Protein 5NCN (pdb70)

Secondary structure (DSSP, 8-state):
----S--TTSPPSSS-HHHHHHHHHHHHHHHHHHHHHHTTTTS-TTT-SS--SSTT----B-----B---HHHHHHHHHHHHHHHHS-TTTS--STT--PPTTHIIIIIHHHHHHHHHHHHHHHHHHHHHHHTTT-HHHHHHHHHHHHHHHHHTT-S-GGGG-GGGTGGGG--/--SSHHHHHHHHHHHHHHHHHHHHHHHHHHHHHHHHHHHHHHTTSSTT--TTHHHHHHHHHHHHHHHHHHTTT---

B-factor: mean 88.75, std 28.82, range [26.5, 205.91]

InterPro domains:
  IPR005301 MOB kinase activator family [PF03637] (134-304)
  IPR005301 MOB kinase activator family [PTHR22599] (114-311)
  IPR005301 MOB kinase activator family [SM01388] (130-304)
  IPR036703 MOB kinase activator superfamily [G3DSA:1.20.140.30] (79-314)
  IPR036703 MOB kinase activator superfamily [SSF101152] (123-309)

Solvent-accessible surface area: 13962 Å² total; per-residue (Å²): 163,112,63,68,122,24,54,12,0,84,60,16,183,29,25,56,70,30,0,7,0,0,4,17,0,16,16,2,20,58,0,0,46,49,0,20,27,0,0,76,96,68,1,30,76,152,80,11,88,118,1,35,0,62,137,152,78,74,31,74,36,48,141,182,103,76,62,57,8,12,0,29,106,1,9,48,9,0,20,148,68,0,75,96,34,27,112,57,79,70,36,2,1,45,130,83,119,28,108,29,46,174,38,2,32,117,68,10,0,32,24,2,0,79,66,0,0,41,1,0,0,1,0,34,38,63,6,62,119,61,0,85,146,38,114,0,50,88,15,0,55,43,0,6,118,3,0,5,20,0,2,102,67,34,153,7,20,142,86,80,33,17,12,29,14,56,150,99,22,127,155,60,126,104,93,64,4,126,61,53,13,54,73,0,41,114,62,10,130,62,36,21,83,79,18,53,91,26,12,101,25,4,149,114,82,17,59,135,37,69,61,134,43,111,110,59,49,100,104,101,132,64,58,84,137,121,35,90,91,45,49,52,64,35,29,125,165,9,31,53,66,1,9,143,84,22,56,93,185

Radius of gyration: 20.73 Å; Cα contacts (8 Å, |Δi|>4): 209; chains: 2; bounding box: 36×42×71 Å

Sequence (249 aa):
SEGVLNQAVKLPRGEDENEWLAVHCVDFYNQINMLYGSITEFCSPQTCPRMIATNEYEYLWAFQPPVSVSAPKYVECLMRWCQDQFDDESLFPSKVTGTFPEGFIQRVIQPILRRLFRVYAHIYCHHFNEILELNLQTVLNTSFRHFCLFAQEFELLRPADFGPLLELVMELRSNKTQRVVSVCKMYFLEHYCDMFDYVISRRQRTKQVLEYLQQQSQLPNSDQIKLNEEWSSYLQREHQVLRKRRLKP

GO terms:
  GO:0044732 mitotic spindle pole body (C, IDA)
  GO:0005816 spindle pole body (C, IDA)
  GO:0005935 cellular bud neck (C, IDA)
  GO:0034973 Sid2-Mob1 complex (C, IDA)
  GO:0019207 kinase regulator activity (F, IDA)
  GO:0007096 regulation of exit from mitosis (P, IGI)
  GO:0034399 nuclear periphery (C, HDA)
  GO:0005737 cytoplasm (C, HDA)
  GO:0007096 regulation of exit from mitosis (P, IMP)
  GO:0000281 mitotic cytokinesis (P, IMP)
  GO:0034973 Sid2-Mob1 complex (C, IPI)
  GO:0005515 protein binding (F, IPI)
  GO:0032465 regulation of cytokinesis (P, IDA)

Nearest PDB structures (foldseek):
  5ncn-assembly1_A  TM=1.006E+00  e=7.874E-28  Saccharomyces cerevisiae S288C
  5b6b-assembly3_H  TM=9.648E-01  e=4.927E-16  Mus musculus
  5brk-assembly1_A  TM=9.515E-01  e=4.927E-16  Homo sapiens
  5b6b-assembly1_A  TM=9.674E-01  e=9.312E-16  Mus musculus
  5b6b-assembly3_F  TM=9.646E-01  e=9.819E-16  Mus musculus

Organism: Saccharomyces cerevisiae (strain ATCC 204508 / S288c) (NCBI:txid559292)

Foldseek 3Di:
DDDDDLPVLDDPPPDDPLVSLLVVLVVLLVLLCVVCVVCVVVFDCVLFQFLDQDPVGGDFDPVPDTDTGGNVVLVVVLSVVLVVQCVPCQQNNPDPPGDHDPPSQVPPRLVNLLSSVSSLRCCVRRPVVVCVVVVCVVVSCVSNVSSVSSCVNPVRDDLVSCPPCSVVVVVDD/DVVVVVVVVVVVVVVVVVVVVVVVCVVVVVVVVVVLVVVLVVPCPDPPNVPVVSVVVVVVVVVVVVVVVVVVPVDD

CATH classification: 1.20.140.30

Structure (mmCIF, N/CA/C/O backbone):
data_5NCN
#
_entry.id   5NCN
#
_cell.length_a   108.620
_cell.length_b   108.620
_cell.length_c   135.210
_cell.angle_alpha   90.00
_cell.angle_beta   90.00
_cell.angle_gamma   120.00
#
_symmetry.space_group_name_H-M   'P 61 2 2'
#
loop_
_entity.id
_entity.type
_entity.pdbx_description
1 polymer 'DBF2 kinase activator protein MOB1'
2 polymer 'Cell cycle protein kinase DBF2'
3 non-polymer 'ZINC ION'
4 non-polymer 'PHOSPHATE ION'
5 non-polymer 'CHLORIDE ION'
#
loop_
_atom_site.group_PDB
_atom_site.id
_atom_site.type_symbol
_atom_site.label_atom_id
_atom_site.label_alt_id
_atom_site.label_comp_id
_atom_site.label_asym_id
_atom_site.label_entity_id
_atom_site.label_seq_id
_atom_site.pdbx_PDB_ins_code
_atom_site.Cartn_x
_atom_site.Cartn_y
_atom_site.Cartn_z
_atom_site.occupancy
_atom_site.B_iso_or_equiv
_atom_site.auth_seq_id
_atom_site.auth_comp_id
_atom_site.auth_asym_id
_atom_site.auth_atom_id
_atom_site.pdbx_PDB_model_num
ATOM 1 N N . SER A 1 61 ? -24.659 -49.295 -24.147 1.00 138.97 137 SER A N 1
ATOM 2 C CA . SER A 1 61 ? -25.564 -48.548 -23.298 1.00 136.14 137 SER A CA 1
ATOM 3 C C . SER A 1 61 ? -24.984 -47.169 -23.158 1.00 135.82 137 SER A C 1
ATOM 4 O O . SER A 1 61 ? -23.884 -46.924 -23.648 1.00 139.21 137 SER A O 1
ATOM 6 N N . GLU A 1 62 ? -25.713 -46.270 -22.501 1.00 125.37 138 GLU A N 1
ATOM 7 C CA . GLU A 1 62 ? -25.305 -44.881 -22.418 1.00 121.39 138 GLU A CA 1
ATOM 8 C C . GLU A 1 62 ? -25.186 -44.369 -20.993 1.00 122.52 138 GLU A C 1
ATOM 9 O O . GLU A 1 62 ? -24.841 -45.117 -20.095 1.00 119.21 138 GLU A O 1
ATOM 11 N N . GLY A 1 63 ? -25.463 -43.082 -20.802 1.00 131.11 139 GLY A N 1
ATOM 12 C CA . GLY A 1 63 ? -25.201 -42.397 -19.553 1.00 143.41 139 GLY A CA 1
ATOM 13 C C . GLY A 1 63 ? -26.355 -41.732 -18.835 1.00 154.37 139 GLY A C 1
ATOM 14 O O . GLY A 1 63 ? -27.037 -40.883 -19.380 1.00 150.50 139 GLY A O 1
ATOM 15 N N . VAL A 1 64 ? -26.521 -42.167 -17.586 1.00 177.73 140 VAL A N 1
ATOM 16 C CA . VAL A 1 64 ? -27.409 -41.644 -16.523 1.00 178.67 140 VAL A CA 1
ATOM 17 C C . VAL A 1 64 ? -28.788 -41.093 -16.846 1.00 175.15 140 VAL A C 1
ATOM 18 O O . VAL A 1 64 ? -29.173 -40.968 -17.995 1.00 180.01 140 VAL A O 1
ATOM 20 N N . LEU A 1 65 ? -29.532 -40.798 -15.788 1.00 144.76 141 LEU A N 1
ATOM 21 C CA . LEU A 1 65 ? -30.760 -40.082 -15.924 1.00 120.89 141 LEU A CA 1
ATOM 22 C C . LEU A 1 65 ? -30.481 -38.737 -15.382 1.00 108.12 141 LEU A C 1
ATOM 23 O O . LEU A 1 65 ? -30.078 -37.881 -16.133 1.00 106.40 141 LEU A O 1
ATOM 28 N N . ASN A 1 66 ? -30.699 -38.514 -14.093 1.00 103.01 142 ASN A N 1
ATOM 29 C CA . ASN A 1 66 ? -30.526 -37.176 -13.561 1.00 102.92 142 ASN A CA 1
ATOM 30 C C . ASN A 1 66 ? -29.165 -36.690 -13.898 1.00 102.28 142 ASN A C 1
ATOM 31 O O . ASN A 1 66 ? -28.243 -36.676 -13.127 1.00 104.07 142 ASN A O 1
ATOM 36 N N . GLN A 1 67 ? -29.120 -36.386 -15.179 1.00 105.56 143 GLN A N 1
ATOM 37 C CA . GLN A 1 67 ? -28.052 -35.798 -15.896 1.00 101.19 143 GLN A CA 1
ATOM 38 C C . GLN A 1 67 ? -28.774 -34.627 -16.436 1.00 98.90 143 GLN A C 1
ATOM 39 O O . GLN A 1 67 ? -28.369 -34.004 -17.386 1.00 97.33 143 GLN A O 1
ATOM 45 N N . ALA A 1 68 ? -29.898 -34.358 -15.810 1.00 102.61 144 ALA A N 1
ATOM 46 C CA . ALA A 1 68 ? -30.516 -33.041 -15.877 1.00 96.83 144 ALA A CA 1
ATOM 47 C C . ALA A 1 68 ? -29.648 -31.965 -15.243 1.00 101.54 144 ALA A C 1
ATOM 48 O O . ALA A 1 68 ? -29.956 -30.777 -15.385 1.00 108.23 144 ALA A O 1
ATOM 50 N N . VAL A 1 69 ? -28.576 -32.355 -14.547 1.00 94.99 145 VAL A N 1
ATOM 51 C CA . VAL A 1 69 ? -27.642 -31.394 -13.977 1.00 91.63 145 VAL A CA 1
ATOM 52 C C . VAL A 1 69 ? -26.911 -30.614 -15.058 1.00 90.69 145 VAL A C 1
ATOM 53 O O . VAL A 1 69 ? -26.295 -29.584 -14.765 1.00 91.90 145 VAL A O 1
ATOM 57 N N . LYS A 1 70 ? -26.954 -31.087 -16.302 1.00 97.73 146 LYS A N 1
ATOM 58 C CA . LYS A 1 70 ? -26.311 -30.376 -17.397 1.00 90.05 146 LYS A CA 1
ATOM 59 C C . LYS A 1 70 ? -26.938 -29.000 -17.578 1.00 85.01 146 LYS A C 1
ATOM 60 O O . LYS A 1 70 ? -28.161 -28.843 -17.530 1.00 83.60 146 LYS A O 1
ATOM 64 N N . LEU A 1 71 ? -26.086 -28.002 -17.772 1.00 84.46 147 LEU A N 1
ATOM 65 C CA . LEU A 1 71 ? -26.557 -26.637 -17.943 1.00 80.66 147 LEU A CA 1
ATOM 66 C C . LEU A 1 71 ? -27.391 -26.528 -19.216 1.00 81.17 147 LEU A C 1
ATOM 67 O O . LEU A 1 71 ? -26.928 -26.937 -20.290 1.00 93.57 147 LEU A O 1
ATOM 72 N N . PRO A 1 72 ? -28.617 -26.011 -19.139 1.00 80.99 148 PRO A N 1
ATOM 73 C CA . PRO A 1 72 ? -29.392 -25.774 -20.362 1.00 116.52 148 PRO A CA 1
ATOM 74 C C . PRO A 1 72 ? -28.636 -24.862 -21.316 1.00 112.29 148 PRO A C 1
ATOM 75 O O . PRO A 1 72 ? -28.025 -23.872 -20.907 1.00 111.78 148 PRO A O 1
ATOM 79 N N . ARG A 1 73 ? -28.679 -25.212 -22.599 1.00 114.81 149 ARG A N 1
ATOM 80 C CA . ARG A 1 73 ? -27.905 -24.494 -23.602 1.00 116.25 149 ARG A CA 1
ATOM 81 C C . ARG A 1 73 ? -28.347 -23.039 -23.690 1.00 110.03 149 ARG A C 1
ATOM 82 O O . ARG A 1 73 ? -29.538 -22.742 -23.822 1.00 107.60 149 ARG A O 1
ATOM 90 N N . GLY A 1 74 ? -27.377 -22.132 -23.607 1.00 110.39 150 GLY A N 1
ATOM 91 C CA . GLY A 1 74 ? -27.651 -20.712 -23.682 1.00 111.85 150 GLY A CA 1
ATOM 92 C C . GLY A 1 74 ? -28.340 -20.153 -22.454 1.00 105.46 150 GLY A C 1
ATOM 93 O O . GLY A 1 74 ? -29.440 -19.605 -22.554 1.00 106.62 150 GLY A O 1
ATOM 94 N N . GLU A 1 75 ? -27.714 -20.289 -21.288 1.00 102.35 151 GLU A N 1
ATOM 95 C CA . GLU A 1 75 ? -28.253 -19.689 -20.076 1.00 104.35 151 GLU A CA 1
ATOM 96 C C . GLU A 1 75 ? -27.123 -19.500 -19.077 1.00 114.70 151 GLU A C 1
ATOM 97 O O . GLU A 1 75 ? -26.054 -20.104 -19.197 1.00 117.37 151 GLU A O 1
ATOM 103 N N . ASP A 1 76 ? -27.382 -18.654 -18.084 1.00 114.87 152 ASP A N 1
ATOM 104 C CA . ASP A 1 76 ? -26.357 -18.287 -17.118 1.00 113.33 152 ASP A CA 1
ATOM 105 C C . ASP A 1 76 ? -26.004 -19.467 -16.222 1.00 109.97 152 ASP A C 1
ATOM 106 O O . ASP A 1 76 ? -26.875 -20.232 -15.797 1.00 103.77 152 ASP A O 1
ATOM 111 N N . GLU A 1 77 ? -24.709 -19.606 -15.932 1.00 93.89 153 GLU A N 1
ATOM 112 C CA . GLU A 1 77 ? -24.242 -20.685 -15.071 1.00 98.11 153 GLU A CA 1
ATOM 113 C C . GLU A 1 77 ? -24.461 -20.373 -13.596 1.00 87.75 153 GLU A C 1
ATOM 114 O O . GLU A 1 77 ? -24.735 -21.286 -12.811 1.00 87.27 153 GLU A O 1
ATOM 120 N N . ASN A 1 78 ? -24.350 -19.100 -13.205 1.00 79.51 154 ASN A N 1
ATOM 121 C CA . ASN A 1 78 ? -24.585 -18.728 -11.813 1.00 71.11 154 ASN A CA 1
ATOM 122 C C . ASN A 1 78 ? -26.021 -19.019 -11.398 1.00 73.27 154 ASN A C 1
ATOM 123 O O . ASN A 1 78 ? -26.276 -19.425 -10.258 1.00 79.12 154 ASN A O 1
ATOM 128 N N . GLU A 1 79 ? -26.975 -18.814 -12.309 1.00 72.86 155 GLU A N 1
ATOM 129 C CA . GLU A 1 79 ? -28.370 -19.105 -11.996 1.00 72.58 155 GLU A CA 1
ATOM 130 C C . GLU A 1 79 ? -28.613 -20.605 -11.890 1.00 71.29 155 GLU A C 1
ATOM 131 O O . GLU A 1 79 ? -29.337 -21.059 -10.997 1.00 63.01 155 GLU A O 1
ATOM 137 N N . TRP A 1 80 ? -28.018 -21.390 -12.791 1.00 77.34 156 TRP A N 1
ATOM 138 C CA . TRP A 1 80 ? -28.219 -22.834 -12.762 1.00 77.00 156 TRP A CA 1
ATOM 139 C C . TRP A 1 80 ? -27.638 -23.473 -11.509 1.00 75.51 156 TRP A C 1
ATOM 140 O O . TRP A 1 80 ? -28.111 -24.537 -11.093 1.00 77.91 156 TRP A O 1
ATOM 151 N N . LEU A 1 81 ? -26.631 -22.849 -10.905 1.00 71.55 157 LEU A N 1
ATOM 152 C CA . LEU A 1 81 ? -26.099 -23.288 -9.622 1.00 72.18 157 LEU A CA 1
ATOM 153 C C . LEU A 1 81 ? -26.911 -22.747 -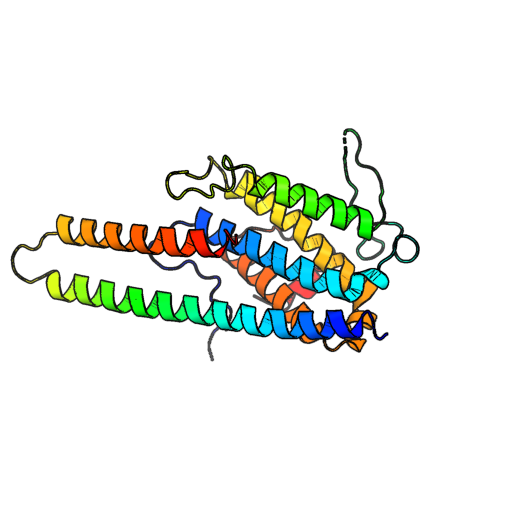8.452 1.00 73.90 157 LEU A C 1
ATOM 154 O O . LEU A 1 81 ? -27.159 -23.470 -7.482 1.00 68.93 157 LEU A O 1
ATOM 159 N N . ALA A 1 82 ? -27.341 -21.487 -8.530 1.00 69.05 158 ALA A N 1
ATOM 160 C CA . ALA A 1 82 ? -28.070 -20.880 -7.419 1.00 55.45 158 ALA A CA 1
ATOM 161 C C . ALA A 1 82 ? -29.425 -21.544 -7.210 1.00 61.51 158 ALA A C 1
ATOM 162 O O . ALA A 1 82 ? -29.848 -21.760 -6.068 1.00 65.72 158 ALA A O 1
ATOM 164 N N . VAL A 1 83 ? -30.120 -21.879 -8.299 1.00 67.93 159 VAL A N 1
ATOM 165 C CA . VAL A 1 83 ? -31.418 -22.531 -8.169 1.00 66.40 159 VAL A CA 1
ATOM 166 C C . VAL A 1 83 ? -31.255 -23.931 -7.590 1.00 70.22 159 VAL A C 1
ATOM 167 O O . VAL A 1 83 ? -32.040 -24.359 -6.735 1.00 74.05 159 VAL A O 1
ATOM 171 N N . HIS A 1 84 ? -30.231 -24.662 -8.037 1.00 71.29 160 HIS A N 1
ATOM 172 C CA . HIS A 1 84 ? -29.974 -25.983 -7.473 1.00 72.68 160 HIS A CA 1
ATOM 173 C C . HIS A 1 84 ? -29.402 -25.894 -6.063 1.00 67.86 160 HIS A C 1
ATOM 174 O O . HIS A 1 84 ? -29.638 -26.789 -5.244 1.00 61.07 160 HIS A O 1
ATOM 181 N N . CYS A 1 85 ? -28.652 -24.832 -5.759 1.00 73.82 161 CYS A N 1
ATOM 182 C CA . CYS A 1 85 ? -28.145 -24.657 -4.401 1.00 68.65 161 CYS A CA 1
ATOM 183 C C . CYS A 1 85 ? -29.288 -24.469 -3.410 1.00 67.34 161 CYS A C 1
ATOM 184 O O . CYS A 1 85 ? -29.238 -24.978 -2.283 1.00 64.49 161 CYS A O 1
ATOM 187 N N . VAL A 1 86 ? -30.331 -23.741 -3.816 1.00 68.13 162 VAL A N 1
ATOM 188 C CA . VAL A 1 86 ? -31.518 -23.614 -2.978 1.00 63.02 162 VAL A CA 1
ATOM 189 C C . VAL A 1 86 ? -32.287 -24.928 -2.940 1.00 68.59 162 VAL A C 1
ATOM 190 O O . VAL A 1 86 ? -32.879 -25.282 -1.912 1.00 73.15 162 VAL A O 1
ATOM 194 N N . ASP A 1 87 ? -32.278 -25.680 -4.042 1.00 70.77 163 ASP A N 1
ATOM 195 C CA . ASP A 1 87 ? -33.071 -26.903 -4.115 1.00 77.02 163 ASP A CA 1
ATOM 196 C C . ASP A 1 87 ? -32.501 -27.987 -3.207 1.00 72.08 163 ASP A C 1
ATOM 197 O O . ASP A 1 87 ? -33.239 -28.615 -2.438 1.00 68.95 163 ASP A O 1
ATOM 202 N N . PHE A 1 88 ? -31.189 -28.226 -3.283 1.00 72.76 164 PHE A N 1
ATOM 203 C CA . PHE A 1 88 ? -30.575 -29.206 -2.393 1.00 72.95 164 PHE A CA 1
ATOM 204 C C . PHE A 1 88 ? -30.691 -28.781 -0.936 1.00 72.27 164 PHE A C 1
ATOM 205 O O . PHE A 1 88 ? -30.748 -29.633 -0.043 1.00 73.69 164 PHE A O 1
ATOM 213 N N . TYR A 1 89 ? -30.733 -27.472 -0.678 1.00 67.60 165 TYR A N 1
ATOM 214 C CA . TYR A 1 89 ? -30.995 -26.992 0.674 1.00 64.18 165 TYR A CA 1
ATOM 215 C C . TYR A 1 89 ? -32.371 -27.436 1.156 1.00 66.77 165 TYR A C 1
ATOM 216 O O . TYR A 1 89 ? -32.549 -27.762 2.335 1.00 64.15 165 TYR A O 1
ATOM 225 N N . ASN A 1 90 ? -33.354 -27.461 0.254 1.00 69.53 166 ASN A N 1
ATOM 226 C CA . ASN A 1 90 ? -34.689 -27.919 0.626 1.00 69.09 166 ASN A CA 1
ATOM 227 C C . ASN A 1 90 ? -34.734 -29.434 0.776 1.00 72.46 166 ASN A C 1
ATOM 228 O O . ASN A 1 90 ? -35.384 -29.952 1.692 1.00 75.47 166 ASN A O 1
ATOM 233 N N . GLN A 1 91 ? -34.052 -30.162 -0.113 1.00 75.14 167 GLN A N 1
ATOM 234 C CA . GLN A 1 91 ? -34.080 -31.621 -0.053 1.00 77.41 167 GLN A CA 1
ATOM 235 C C . GLN A 1 91 ? -33.402 -32.139 1.210 1.00 76.40 167 GLN A C 1
ATOM 236 O O . GLN A 1 91 ? -33.877 -33.096 1.830 1.00 75.56 167 GLN A O 1
ATOM 242 N N . ILE A 1 92 ? -32.288 -31.520 1.605 1.00 75.33 168 ILE A N 1
ATOM 243 C CA . ILE A 1 92 ? -31.576 -31.957 2.802 1.00 75.59 168 ILE A CA 1
ATOM 244 C C . ILE A 1 92 ? -32.407 -31.681 4.049 1.00 71.17 168 ILE A C 1
ATOM 245 O O . ILE A 1 92 ? -32.412 -32.477 4.996 1.00 66.15 168 ILE A O 1
ATOM 250 N N . ASN A 1 93 ? -33.129 -30.557 4.070 1.00 66.97 169 ASN A N 1
ATOM 251 C CA . ASN A 1 93 ? -34.000 -30.262 5.204 1.00 61.63 169 ASN A CA 1
ATOM 252 C C . ASN A 1 93 ? -35.125 -31.281 5.327 1.00 60.42 169 ASN A C 1
ATOM 253 O O . ASN A 1 93 ? -35.571 -31.582 6.440 1.00 65.00 169 ASN A O 1
ATOM 258 N N . MET A 1 94 ? -35.595 -31.822 4.202 1.00 55.32 170 MET A N 1
ATOM 259 C CA . MET A 1 94 ? -36.646 -32.833 4.257 1.00 55.53 170 MET A CA 1
ATOM 260 C C . MET A 1 94 ? -36.108 -34.159 4.779 1.00 56.56 170 MET A C 1
ATOM 261 O O . MET A 1 94 ? -36.806 -34.873 5.509 1.00 56.07 170 MET A O 1
ATOM 266 N N . LEU A 1 95 ? -34.871 -34.504 4.415 1.00 61.87 171 LEU A N 1
ATOM 267 C CA . LEU A 1 95 ? -34.271 -35.744 4.896 1.00 64.10 171 LEU A CA 1
ATOM 268 C C . LEU A 1 95 ? -34.023 -35.687 6.398 1.00 71.16 171 LEU A C 1
ATOM 269 O O . LEU A 1 95 ? -34.476 -36.561 7.147 1.00 75.70 171 LEU A O 1
ATOM 274 N N . TYR A 1 96 ? -33.303 -34.662 6.857 1.00 71.02 172 TYR A N 1
ATOM 275 C CA . TYR A 1 96 ? -33.007 -34.546 8.281 1.00 66.58 172 TYR A CA 1
ATOM 276 C C . TYR A 1 96 ? -34.256 -34.226 9.093 1.00 62.52 172 TYR A C 1
ATOM 277 O O . TYR A 1 96 ? -34.346 -34.610 10.265 1.00 59.23 172 TYR A O 1
ATOM 286 N N . GLY A 1 97 ? -35.225 -33.530 8.493 1.00 60.82 173 GLY A N 1
ATOM 287 C CA . GLY A 1 97 ? -36.436 -33.173 9.209 1.00 59.31 173 GLY A CA 1
ATOM 288 C C . GLY A 1 97 ? -37.309 -34.353 9.576 1.00 59.35 173 GLY A C 1
ATOM 289 O O . GLY A 1 97 ? -38.103 -34.254 10.517 1.00 63.10 173 GLY A O 1
ATOM 290 N N . SER A 1 98 ? -37.178 -35.469 8.856 1.00 58.09 174 SER A N 1
ATOM 291 C CA . SER A 1 98 ? -37.983 -36.646 9.157 1.00 59.66 174 SER A CA 1
ATOM 292 C C . SER A 1 98 ? -37.383 -37.478 10.281 1.00 59.25 174 SER A C 1
ATOM 293 O O . SER A 1 98 ? -38.115 -38.196 10.971 1.00 63.67 174 SER A O 1
ATOM 296 N N . ILE A 1 99 ? -36.068 -37.401 10.479 1.00 86.13 175 ILE A N 1
ATOM 297 C CA . ILE A 1 99 ? -35.405 -38.104 11.572 1.00 80.53 175 ILE A CA 1
ATOM 298 C C . ILE A 1 99 ? -34.997 -37.094 12.637 1.00 75.43 175 ILE A C 1
ATOM 299 O O . ILE A 1 99 ? -34.011 -37.295 13.355 1.00 71.76 175 ILE A O 1
ATOM 304 N N . THR A 1 100 ? -35.764 -36.004 12.752 1.00 78.57 176 THR A N 1
ATOM 305 C CA . THR A 1 100 ? -35.401 -34.917 13.655 1.00 79.64 176 THR A CA 1
ATOM 306 C C . THR A 1 100 ? -35.370 -35.349 15.116 1.00 84.01 176 THR A C 1
ATOM 307 O O . THR A 1 100 ? -34.677 -34.716 15.920 1.00 86.39 176 THR A O 1
ATOM 311 N N . GLU A 1 101 ? -36.097 -36.406 15.480 1.00 85.33 177 GLU A N 1
ATOM 312 C CA . GLU A 1 101 ? -36.113 -36.882 16.855 1.00 90.58 177 GLU A CA 1
ATOM 313 C C . GLU A 1 101 ? -35.208 -38.086 17.082 1.00 82.34 177 GLU A C 1
ATOM 314 O O . GLU A 1 101 ? -34.997 -38.470 18.237 1.00 78.90 177 GLU A O 1
ATOM 320 N N . PHE A 1 102 ? -34.678 -38.691 16.019 1.00 77.94 178 PHE A N 1
ATOM 321 C CA . PHE A 1 102 ? -33.635 -39.698 16.164 1.00 75.09 178 PHE A CA 1
ATOM 322 C C . PHE A 1 102 ? -32.247 -39.085 16.290 1.00 70.28 178 PHE A C 1
ATOM 323 O O . PHE A 1 102 ? -31.299 -39.800 16.632 1.00 70.94 178 PHE A O 1
ATOM 331 N N . CYS A 1 103 ? -32.109 -37.788 16.023 1.00 65.93 179 CYS A N 1
ATOM 332 C CA . CYS A 1 103 ? -30.852 -37.053 16.152 1.00 66.11 179 CYS A CA 1
ATOM 333 C C . CYS A 1 103 ? -31.086 -35.920 17.148 1.00 66.94 179 CYS A C 1
ATOM 334 O O . CYS A 1 103 ? -31.544 -34.837 16.776 1.00 67.58 179 CYS A O 1
ATOM 337 N N . SER A 1 104 ? -30.773 -36.175 18.411 1.00 68.82 180 SER A N 1
ATOM 338 C CA . SER A 1 104 ? -30.961 -35.234 19.501 1.00 66.27 180 SER A CA 1
ATOM 339 C C . SER A 1 104 ? -29.617 -34.897 20.135 1.00 66.31 180 SER A C 1
ATOM 340 O O . SER A 1 104 ? -28.625 -35.601 19.912 1.00 65.05 180 SER A O 1
ATOM 343 N N . PRO A 1 105 ? -29.541 -33.818 20.922 1.00 65.26 181 PRO A N 1
ATOM 344 C CA . PRO A 1 105 ? -28.270 -33.495 21.592 1.00 67.12 181 PRO A CA 1
ATOM 345 C C . PRO A 1 105 ? -27.768 -34.591 22.518 1.00 69.63 181 PRO A C 1
ATOM 346 O O . PRO A 1 105 ? -26.587 -34.576 22.883 1.00 56.38 181 PRO A O 1
ATOM 350 N N . GLN A 1 106 ? -28.623 -35.534 22.918 1.00 73.27 182 GLN A N 1
ATOM 351 C CA . GLN A 1 106 ? -28.148 -36.685 23.678 1.00 74.66 182 GLN A CA 1
ATOM 352 C C . GLN A 1 106 ? -27.606 -37.773 22.758 1.00 75.82 182 GLN A C 1
ATOM 353 O O . GLN A 1 106 ? -26.604 -38.420 23.082 1.00 76.34 182 GLN A O 1
ATOM 359 N N . THR A 1 107 ? -28.254 -37.987 21.611 1.00 76.86 183 THR A N 1
ATOM 360 C CA . THR A 1 107 ? -27.794 -39.009 20.677 1.00 71.73 183 THR A CA 1
ATOM 361 C C . THR A 1 107 ? -26.479 -38.602 20.024 1.00 69.09 183 THR A C 1
ATOM 362 O O . THR A 1 107 ? -25.539 -39.402 19.945 1.00 71.98 183 THR A O 1
ATOM 366 N N . CYS A 1 108 ? -26.396 -37.362 19.546 1.00 66.73 184 CYS A N 1
ATOM 367 C CA . CYS A 1 108 ? -25.208 -36.849 18.865 1.00 71.14 184 CYS A CA 1
ATOM 368 C C . CYS A 1 108 ? -24.810 -35.520 19.492 1.00 71.22 184 CYS A C 1
ATOM 369 O O . CYS A 1 108 ? -25.063 -34.449 18.922 1.00 68.29 184 CYS A O 1
ATOM 372 N N . PRO A 1 109 ? -24.174 -35.550 20.668 1.00 64.07 185 PRO A N 1
ATOM 373 C CA . PRO A 1 109 ? -23.714 -34.302 21.298 1.00 65.81 185 PRO A CA 1
ATOM 374 C C . PRO A 1 109 ? -22.576 -33.626 20.554 1.00 62.95 185 PRO A C 1
ATOM 375 O O . PRO A 1 109 ? -22.154 -32.536 20.957 1.00 57.19 185 PRO A O 1
ATOM 379 N N . ARG A 1 110 ? -22.070 -34.240 19.488 1.00 63.53 186 ARG A N 1
ATOM 380 C CA . ARG A 1 110 ? -20.955 -33.712 18.719 1.00 65.66 186 ARG A CA 1
ATOM 381 C C . ARG A 1 110 ? -21.270 -33.892 17.243 1.00 66.98 186 ARG A C 1
ATOM 382 O O . ARG A 1 110 ? -21.541 -35.012 16.803 1.00 68.53 186 ARG A O 1
ATOM 390 N N . MET A 1 111 ? -21.255 -32.796 16.486 1.00 65.99 187 MET A N 1
ATOM 391 C CA . MET A 1 111 ? -21.527 -32.864 15.050 1.00 70.93 187 MET A CA 1
ATOM 392 C C . MET A 1 111 ? -20.393 -33.624 14.378 1.00 69.35 187 MET A C 1
ATOM 393 O O . MET A 1 111 ? -19.310 -33.082 14.157 1.00 68.76 187 MET A O 1
ATOM 398 N N . ILE A 1 112 ? -20.629 -34.894 14.058 1.00 65.52 188 ILE A N 1
ATOM 399 C CA . ILE A 1 112 ? -19.584 -35.767 13.539 1.00 62.70 188 ILE A CA 1
ATOM 400 C C . ILE A 1 112 ? -20.154 -36.691 12.473 1.00 70.75 188 ILE A C 1
ATOM 401 O O . ILE A 1 112 ? -21.247 -37.246 12.627 1.00 76.23 188 ILE A O 1
ATOM 406 N N . ALA A 1 113 ? -19.420 -36.824 11.375 1.00 72.34 189 ALA A N 1
ATOM 407 C CA . ALA A 1 113 ? -19.350 -38.108 10.707 1.00 72.57 189 ALA A CA 1
ATOM 408 C C . ALA A 1 113 ? -18.334 -38.959 11.458 1.00 77.61 189 ALA A C 1
ATOM 409 O O . ALA A 1 113 ? -17.745 -38.507 12.444 1.00 82.39 189 ALA A O 1
ATOM 411 N N . THR A 1 114 ? -18.112 -40.186 10.971 1.00 76.73 190 THR A N 1
ATOM 412 C CA . THR A 1 114 ? -17.339 -41.213 11.675 1.00 84.70 190 THR A CA 1
ATOM 413 C C . THR A 1 114 ? -16.167 -40.639 12.469 1.00 95.79 190 THR A C 1
ATOM 414 O O . THR A 1 114 ? -15.471 -39.742 11.985 1.00 105.07 190 THR A O 1
ATOM 418 N N . ASN A 1 115 ? -15.933 -41.176 13.672 1.00 95.53 191 ASN A N 1
ATOM 419 C CA . ASN A 1 115 ? -15.056 -40.634 14.713 1.00 100.51 191 ASN A CA 1
ATOM 420 C C . ASN A 1 115 ? -13.773 -39.940 14.252 1.00 101.99 191 ASN A C 1
ATOM 421 O O . ASN A 1 115 ? -13.021 -39.425 15.084 1.00 104.47 191 ASN A O 1
ATOM 426 N N . GLU A 1 116 ? -13.495 -39.920 12.952 1.00 103.89 192 GLU A N 1
ATOM 427 C CA . GLU A 1 116 ? -12.341 -39.195 12.438 1.00 100.87 192 GLU A CA 1
ATOM 428 C C . GLU A 1 116 ? -12.675 -37.770 12.025 1.00 91.64 192 GLU A C 1
ATOM 429 O O . GLU A 1 116 ? -11.772 -36.928 11.967 1.00 90.79 192 GLU A O 1
ATOM 435 N N . TYR A 1 117 ? -13.943 -37.477 11.750 1.00 83.57 193 TYR A N 1
ATOM 436 C CA . TYR A 1 117 ? -14.369 -36.171 11.269 1.00 77.65 193 TYR A CA 1
ATOM 437 C C . TYR A 1 117 ? -15.244 -35.486 12.309 1.00 71.98 193 TYR A C 1
ATOM 438 O O . TYR A 1 117 ? -16.131 -36.111 12.899 1.00 73.09 193 TYR A O 1
ATOM 447 N N . GLU A 1 118 ? -14.987 -34.198 12.528 1.00 67.25 194 GLU A N 1
ATOM 448 C CA . GLU A 1 118 ? -15.793 -33.385 13.429 1.00 66.46 194 GLU A CA 1
ATOM 449 C C . GLU A 1 118 ? -15.845 -31.969 12.880 1.00 59.46 194 GLU A C 1
ATOM 450 O O . GLU A 1 118 ? -14.808 -31.406 12.516 1.00 58.37 194 GLU A O 1
ATOM 456 N N . TYR A 1 119 ? -17.044 -31.397 12.828 1.00 56.37 195 TYR A N 1
ATOM 457 C CA . TYR A 1 119 ? -17.263 -30.069 12.267 1.00 57.92 195 TYR A CA 1
ATOM 458 C C . TYR A 1 119 ? -17.658 -29.11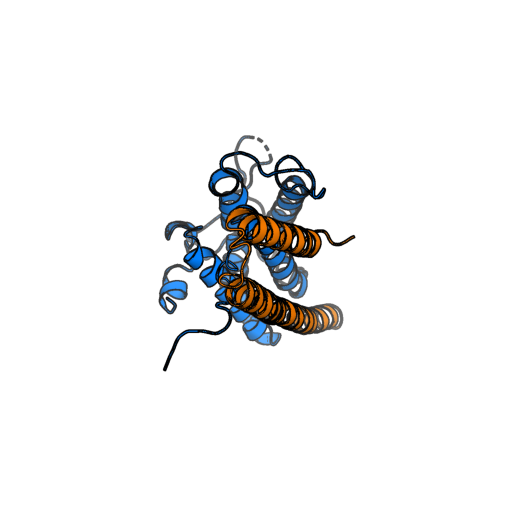3 13.384 1.00 57.87 195 TYR A C 1
ATOM 459 O O . TYR A 1 119 ? -18.659 -29.337 14.072 1.00 53.00 195 TYR A O 1
ATOM 468 N N . LEU A 1 120 ? -16.872 -28.056 13.560 1.00 62.62 196 LEU A N 1
ATOM 469 C CA . LEU A 1 120 ? -17.150 -27.047 14.567 1.00 62.78 196 LEU A CA 1
ATOM 470 C C . LEU A 1 120 ? -17.927 -25.885 13.951 1.00 69.41 196 LEU A C 1
ATOM 471 O O . LEU A 1 120 ? -18.084 -25.781 12.730 1.00 76.32 196 LEU A O 1
ATOM 476 N N . TRP A 1 121 ? -18.421 -25.001 14.818 1.00 65.82 197 TRP A N 1
ATOM 477 C CA . TRP A 1 121 ? -19.209 -23.854 14.388 1.00 61.23 197 TRP A CA 1
ATOM 478 C C . TRP A 1 121 ? -18.759 -22.611 15.139 1.00 67.85 197 TRP A C 1
ATOM 479 O O . TRP A 1 121 ? -18.560 -22.649 16.357 1.00 76.09 197 TRP A O 1
ATOM 490 N N . ALA A 1 122 ? -18.603 -21.514 14.405 1.00 61.15 198 ALA A N 1
ATOM 491 C CA . ALA A 1 122 ? -18.189 -20.236 14.964 1.00 63.37 198 ALA A CA 1
ATOM 492 C C . ALA A 1 122 ? -19.379 -19.289 15.026 1.00 67.28 198 ALA A C 1
ATOM 493 O O . ALA A 1 122 ? -20.148 -19.176 14.065 1.00 68.85 198 ALA A O 1
ATOM 495 N N . PHE A 1 123 ? -19.527 -18.611 16.159 1.00 75.72 199 PHE A N 1
ATOM 496 C CA . PHE A 1 123 ? -20.625 -17.671 16.350 1.00 81.11 199 PHE A CA 1
ATOM 497 C C . PHE A 1 123 ? -20.159 -16.232 16.155 1.00 85.99 199 PHE A C 1
ATOM 498 O O . PHE A 1 123 ? -19.095 -15.986 15.586 1.00 86.36 199 PHE A O 1
ATOM 506 N N . GLN A 1 127 ? -13.549 -15.036 17.349 1.00 122.64 203 GLN A N 1
ATOM 507 C CA . GLN A 1 127 ? -14.613 -15.978 17.023 1.00 120.09 203 GLN A CA 1
ATOM 508 C C . GLN A 1 127 ? -14.066 -17.391 16.843 1.00 114.40 203 GLN A C 1
ATOM 509 O O . GLN A 1 127 ? -13.951 -17.870 15.716 1.00 111.82 203 GLN A O 1
ATOM 515 N N . PRO A 1 128 ? -13.726 -18.056 17.943 1.00 107.41 204 PRO A N 1
ATOM 516 C CA . PRO A 1 128 ? -13.197 -19.418 17.849 1.00 101.30 204 PRO A CA 1
ATOM 517 C C . PRO A 1 128 ? -14.312 -20.418 17.605 1.00 102.20 204 PRO A C 1
ATOM 518 O O . PRO A 1 128 ? -15.350 -20.384 18.283 1.00 107.23 204 PRO A O 1
ATOM 522 N N . PRO A 1 129 ? -14.140 -21.322 16.640 1.00 86.77 205 PRO A N 1
ATOM 523 C CA . PRO A 1 129 ? -15.173 -22.337 16.388 1.00 81.32 205 PRO A CA 1
ATOM 524 C C . PRO A 1 129 ? -15.255 -23.323 17.545 1.00 71.34 205 PRO A C 1
ATOM 525 O O . PRO A 1 129 ? -14.242 -23.864 17.993 1.00 69.97 205 PRO A O 1
ATOM 529 N N . VAL A 1 130 ? -16.473 -23.550 18.027 1.00 70.64 206 VAL A N 1
ATOM 530 C CA . VAL A 1 130 ? -16.706 -24.397 19.187 1.00 66.67 206 VAL A CA 1
ATOM 531 C C . VAL A 1 130 ? -17.378 -25.688 18.742 1.00 66.59 206 VAL A C 1
ATOM 532 O O . VAL A 1 130 ? -17.902 -25.803 17.630 1.00 71.07 206 VAL A O 1
ATOM 536 N N . SER A 1 131 ? -17.357 -26.674 19.635 1.00 60.67 207 SER A N 1
ATOM 537 C CA . SER A 1 131 ? -17.975 -27.970 19.382 1.00 56.34 207 SER A CA 1
ATOM 538 C C . SER A 1 131 ? -19.431 -27.926 19.833 1.00 55.09 207 SER A C 1
ATOM 539 O O . SER A 1 131 ? -19.716 -27.646 21.002 1.00 61.92 207 SER A O 1
ATOM 542 N N . VAL A 1 132 ? -20.350 -28.199 18.905 1.00 51.49 208 VAL A N 1
ATOM 543 C CA . VAL A 1 132 ? -21.778 -28.186 19.186 1.00 50.30 208 VAL A CA 1
ATOM 544 C C . VAL A 1 132 ? -22.374 -29.524 18.769 1.00 56.62 208 VAL A C 1
ATOM 545 O O . VAL A 1 132 ? -21.774 -30.291 18.014 1.00 59.48 208 VAL A O 1
ATOM 549 N N . SER A 1 133 ? -23.576 -29.795 19.274 1.00 56.20 209 SER A N 1
ATOM 550 C CA . SER A 1 133 ? -24.262 -31.031 18.940 1.00 55.16 209 SER A CA 1
ATOM 551 C C . SER A 1 133 ? -24.711 -31.013 17.481 1.00 59.60 209 SER A C 1
ATOM 552 O O . SER A 1 133 ? -24.693 -29.982 16.803 1.00 64.23 209 SER A O 1
ATOM 555 N N . ALA A 1 134 ? -25.118 -32.186 16.999 1.00 60.49 210 ALA A N 1
ATOM 556 C CA . ALA A 1 134 ? -25.556 -32.298 15.609 1.00 64.11 210 ALA A CA 1
ATOM 557 C C . ALA A 1 134 ? -26.809 -31.484 15.313 1.00 63.62 210 ALA A C 1
ATOM 558 O O . ALA A 1 134 ? -26.816 -30.756 14.306 1.00 65.73 210 ALA A O 1
ATOM 560 N N . PRO A 1 135 ? -27.885 -31.546 16.110 1.00 62.80 211 PRO A N 1
ATOM 561 C CA . PRO A 1 135 ? -29.060 -30.730 15.772 1.00 60.36 211 PRO A CA 1
ATOM 562 C C . PRO A 1 135 ? -28.816 -29.238 15.903 1.00 58.68 211 PRO A C 1
ATOM 563 O O . PRO A 1 135 ? -29.462 -28.458 15.193 1.00 53.89 211 PRO A O 1
ATOM 567 N N . LYS A 1 136 ? -27.908 -28.812 16.783 1.00 57.61 212 LYS A N 1
ATOM 568 C CA . LYS A 1 136 ? -27.597 -27.390 16.873 1.00 67.34 212 LYS A CA 1
ATOM 569 C C . LYS A 1 136 ? -26.709 -26.936 15.721 1.00 58.02 212 LYS A C 1
ATOM 570 O O . LYS A 1 136 ? -26.812 -25.785 15.280 1.00 61.79 212 LYS A O 1
ATOM 576 N N . TYR A 1 137 ? -25.845 -27.819 15.214 1.00 59.18 213 TYR A N 1
ATOM 577 C CA . TYR A 1 137 ? -25.033 -27.468 14.054 1.00 56.16 213 TYR A CA 1
ATOM 578 C C . TYR A 1 137 ? -25.893 -27.334 12.803 1.00 48.46 213 TYR A C 1
ATOM 579 O O . TYR A 1 137 ? -25.698 -26.409 12.006 1.00 42.82 213 TYR A O 1
ATOM 588 N N . VAL A 1 138 ? -26.851 -28.245 12.615 1.00 44.84 214 VAL A N 1
ATOM 589 C CA . VAL A 1 138 ? -27.742 -28.160 11.461 1.00 44.39 214 VAL A CA 1
ATOM 590 C C . VAL A 1 138 ? -28.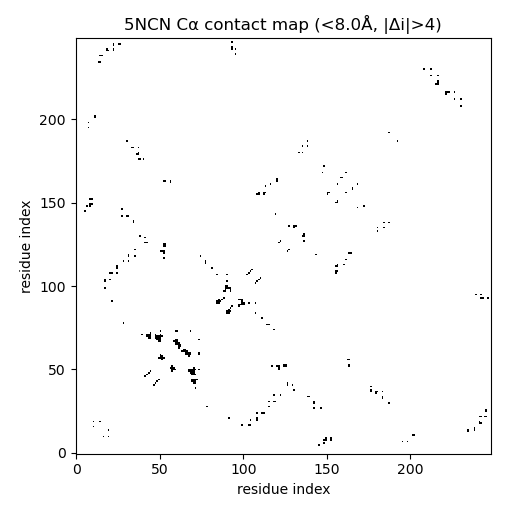672 -26.960 11.590 1.00 46.30 214 VAL A C 1
ATOM 591 O O . VAL A 1 138 ? -28.928 -26.248 10.610 1.00 51.46 214 VAL A O 1
ATOM 595 N N . GLU A 1 139 ? -29.190 -26.713 12.797 1.00 42.28 215 GLU A N 1
ATOM 596 C CA . GLU A 1 139 ? -30.070 -25.568 13.0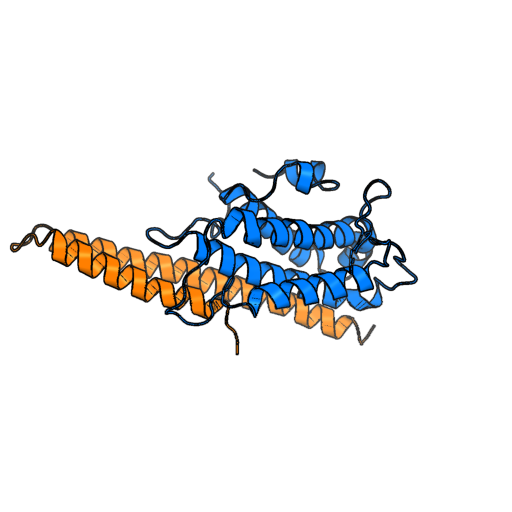03 1.00 48.43 215 GLU A CA 1
ATOM 597 C C . GLU A 1 139 ? -29.341 -24.258 12.733 1.00 50.34 215 GLU A C 1
ATOM 598 O O . GLU A 1 139 ? -29.928 -23.311 12.196 1.00 53.84 215 GLU A O 1
ATOM 600 N N . CYS A 1 140 ? -28.060 -24.184 13.098 1.00 47.98 216 CYS A N 1
ATOM 601 C CA . CYS A 1 140 ? -27.273 -22.993 12.807 1.00 50.59 216 CYS A CA 1
ATOM 602 C C . CYS A 1 140 ? -26.839 -22.937 11.348 1.00 55.49 216 CYS A C 1
ATOM 603 O O . CYS A 1 140 ? -26.687 -21.843 10.795 1.00 60.73 216 CYS A O 1
ATOM 606 N N . LEU A 1 141 ? -26.636 -24.095 10.715 1.00 53.55 217 LEU A N 1
ATOM 607 C CA . LEU A 1 141 ? -26.241 -24.112 9.310 1.00 52.47 217 LEU A CA 1
ATOM 608 C C . LEU A 1 141 ? -27.371 -23.606 8.421 1.00 57.79 217 LEU A C 1
ATOM 609 O O . LEU A 1 141 ? -27.149 -22.784 7.525 1.00 59.57 217 LEU A O 1
ATOM 614 N N . MET A 1 142 ? -28.595 -24.084 8.658 1.00 41.06 218 MET A N 1
ATOM 615 C CA . MET A 1 142 ? -29.716 -23.686 7.814 1.00 49.52 218 MET A CA 1
ATOM 616 C C . MET A 1 142 ? -30.100 -22.229 8.035 1.00 54.02 218 MET A C 1
ATOM 617 O O . MET A 1 142 ? -30.496 -21.543 7.085 1.00 59.07 218 MET A O 1
ATOM 622 N N . ARG A 1 143 ? -29.996 -21.741 9.273 1.00 55.07 219 ARG A N 1
ATOM 623 C CA . ARG A 1 143 ? -30.207 -20.319 9.527 1.00 60.31 219 ARG A CA 1
ATOM 624 C C . ARG A 1 143 ? -29.113 -19.460 8.913 1.00 62.14 219 ARG A C 1
ATOM 625 O O . ARG A 1 143 ? -29.349 -18.283 8.620 1.00 64.14 219 ARG A O 1
ATOM 633 N N . TRP A 1 144 ? -27.926 -20.025 8.709 1.00 61.44 220 TRP A N 1
ATOM 634 C CA . TRP A 1 144 ? -26.869 -19.303 8.013 1.00 62.77 220 TRP A CA 1
ATOM 635 C C . TRP A 1 144 ? -27.079 -19.310 6.504 1.00 65.16 220 TRP A C 1
ATOM 636 O O . TRP A 1 144 ? -26.693 -18.352 5.823 1.00 70.08 220 TRP A O 1
ATOM 647 N N . CYS A 1 145 ? -27.701 -20.364 5.971 1.00 60.03 221 CYS A N 1
ATOM 648 C CA . CYS A 1 145 ? -27.994 -20.406 4.542 1.00 56.85 221 CYS A CA 1
ATOM 649 C C . CYS A 1 145 ? -29.069 -19.392 4.170 1.00 61.62 221 CYS A C 1
ATOM 650 O O . CYS A 1 145 ? -28.991 -18.755 3.113 1.00 63.88 221 CYS A O 1
ATOM 653 N N . GLN A 1 146 ? -30.082 -19.231 5.025 1.00 64.21 222 GLN A N 1
ATOM 654 C CA . GLN A 1 146 ? -31.123 -18.244 4.769 1.00 69.43 222 GLN A CA 1
ATOM 655 C C . GLN A 1 146 ? -30.593 -16.819 4.835 1.00 75.50 222 GLN A C 1
ATOM 656 O O . GLN A 1 146 ? -31.192 -15.921 4.233 1.00 90.45 222 GLN A O 1
ATOM 662 N N . ASP A 1 147 ? -29.492 -16.590 5.553 1.00 71.78 223 ASP A N 1
ATOM 663 C CA . ASP A 1 147 ? -28.864 -15.274 5.530 1.00 77.36 223 ASP A CA 1
ATOM 664 C C . ASP A 1 147 ? -28.203 -14.998 4.187 1.00 76.15 223 ASP A C 1
ATOM 665 O O . ASP A 1 147 ? -28.055 -13.834 3.797 1.00 78.16 223 ASP A O 1
ATOM 670 N N . GLN A 1 148 ? -27.802 -16.049 3.469 1.00 78.91 224 GLN A N 1
ATOM 671 C CA . GLN A 1 148 ? -27.232 -15.871 2.140 1.00 72.66 224 GLN A CA 1
ATOM 672 C C . GLN A 1 148 ? -28.319 -15.638 1.098 1.00 69.09 224 GLN A C 1
ATOM 673 O O . GLN A 1 148 ? -28.139 -14.834 0.177 1.00 75.02 224 GLN A O 1
ATOM 679 N N . PHE A 1 149 ? -29.456 -16.325 1.234 1.00 61.35 225 PHE A N 1
ATOM 680 C CA . PHE A 1 149 ? -30.515 -16.208 0.238 1.00 59.85 225 PHE A CA 1
ATOM 681 C C . PHE A 1 149 ? -31.247 -14.877 0.359 1.00 73.64 225 PHE A C 1
ATOM 682 O O . PHE A 1 149 ? -31.540 -14.230 -0.653 1.00 80.58 225 PHE A O 1
ATOM 690 N N . ASP A 1 150 ? -31.552 -14.450 1.588 1.00 72.41 226 ASP A N 1
ATOM 691 C CA . ASP A 1 150 ? -32.216 -13.167 1.789 1.00 73.52 226 ASP A CA 1
ATOM 692 C C . ASP A 1 150 ? -31.323 -11.989 1.421 1.00 76.93 226 ASP A C 1
ATOM 693 O O . ASP A 1 150 ? -31.829 -10.876 1.241 1.00 76.29 226 ASP A O 1
ATOM 698 N N . ASP A 1 151 ? -30.015 -12.207 1.309 1.00 76.52 227 ASP A N 1
ATOM 699 C CA . ASP A 1 151 ? -29.082 -11.172 0.871 1.00 71.63 227 ASP A CA 1
ATOM 700 C C . ASP A 1 151 ? -29.158 -11.088 -0.649 1.00 68.81 227 ASP A C 1
ATOM 701 O O . ASP A 1 151 ? -28.550 -11.892 -1.359 1.00 67.65 227 ASP A O 1
ATOM 706 N N . GLU A 1 152 ? -29.914 -10.110 -1.156 1.00 69.47 228 GLU A N 1
ATOM 707 C CA . GLU A 1 152 ? -30.069 -9.957 -2.598 1.00 68.52 228 GLU A CA 1
ATOM 708 C C . GLU A 1 152 ? -28.772 -9.580 -3.300 1.00 76.60 228 GLU A C 1
ATOM 709 O O . GLU A 1 152 ? -28.704 -9.685 -4.530 1.00 86.12 228 GLU A O 1
ATOM 715 N N . SER A 1 153 ? -27.750 -9.140 -2.563 1.00 72.97 229 SER A N 1
ATOM 716 C CA . SER A 1 153 ? -26.436 -8.939 -3.161 1.00 71.35 229 SER A CA 1
ATOM 717 C C . SER A 1 153 ? -25.765 -10.255 -3.530 1.00 65.22 229 SER A C 1
ATOM 718 O O . SER A 1 153 ? -24.760 -10.238 -4.249 1.00 68.41 229 SER A O 1
ATOM 721 N N . LEU A 1 154 ? -26.293 -11.382 -3.057 1.00 61.47 230 LEU A N 1
ATOM 722 C CA . LEU A 1 154 ? -25.776 -12.708 -3.372 1.00 61.66 230 LEU A CA 1
ATOM 723 C C . LEU A 1 154 ? -26.789 -13.556 -4.123 1.00 63.32 230 LEU A C 1
ATOM 724 O O . LEU A 1 154 ? -26.470 -14.098 -5.187 1.00 70.10 230 LEU A O 1
ATOM 729 N N . PHE A 1 155 ? -28.007 -13.688 -3.594 1.00 57.47 231 PHE A N 1
ATOM 730 C CA . PHE A 1 155 ? -29.105 -14.390 -4.254 1.00 55.32 231 PHE A CA 1
ATOM 731 C C . PHE A 1 155 ? -30.185 -13.378 -4.615 1.00 59.21 231 PHE A C 1
ATOM 732 O O . PHE A 1 155 ? -31.142 -13.184 -3.851 1.00 62.49 231 PHE A O 1
ATOM 740 N N . PRO A 1 156 ? -30.081 -12.710 -5.763 1.00 53.37 232 PRO A N 1
ATOM 741 C CA . PRO A 1 156 ? -31.078 -11.689 -6.115 1.00 59.74 232 PRO A CA 1
ATOM 742 C C . PRO A 1 156 ? -32.427 -12.317 -6.431 1.00 62.81 232 PRO A C 1
ATOM 743 O O . PRO A 1 156 ? -32.529 -13.225 -7.259 1.00 55.84 232 PRO A O 1
ATOM 747 N N . SER A 1 157 ? -33.467 -11.826 -5.755 1.00 84.35 233 SER A N 1
ATOM 748 C CA . SER A 1 157 ? -34.828 -12.276 -6.013 1.00 89.96 233 SER A CA 1
ATOM 749 C C . SER A 1 157 ? -35.527 -11.456 -7.087 1.00 86.27 233 SER A C 1
ATOM 750 O O . SER A 1 157 ? -36.477 -11.950 -7.704 1.00 83.50 233 SER A O 1
ATOM 753 N N . LYS A 1 158 ? -35.088 -10.223 -7.319 1.00 80.97 234 LYS A N 1
ATOM 754 C CA . LYS A 1 158 ? -35.614 -9.428 -8.417 1.00 78.80 234 LYS A CA 1
ATOM 755 C C . LYS A 1 158 ? -34.897 -9.794 -9.708 1.00 81.50 234 LYS A C 1
ATOM 756 O O . LYS A 1 158 ? -33.678 -9.987 -9.725 1.00 89.06 234 LYS A O 1
ATOM 762 N N . VAL A 1 159 ? -35.664 -9.888 -10.798 1.00 79.69 235 VAL A N 1
ATOM 763 C CA . VAL A 1 159 ? -35.092 -10.240 -12.092 1.00 79.99 235 VAL A CA 1
ATOM 764 C C . VAL A 1 159 ? -34.150 -9.170 -12.625 1.00 80.41 235 VAL A C 1
ATOM 765 O O . VAL A 1 159 ? -33.395 -9.431 -13.570 1.00 84.91 235 VAL A O 1
ATOM 769 N N . THR A 1 160 ? -34.159 -7.973 -12.032 1.00 74.76 236 THR A N 1
ATOM 770 C CA . THR A 1 160 ? -33.216 -6.934 -12.430 1.00 77.87 236 THR A CA 1
ATOM 771 C C . THR A 1 160 ? -31.846 -7.127 -11.791 1.00 86.84 236 THR A C 1
ATOM 772 O O . THR A 1 160 ? -30.832 -6.744 -12.384 1.00 92.77 236 THR A O 1
ATOM 776 N N . GLY A 1 161 ? -31.795 -7.708 -10.595 1.00 82.91 237 GLY A N 1
ATOM 777 C CA . GLY A 1 161 ? -30.533 -7.861 -9.903 1.00 82.79 237 GLY A CA 1
ATOM 778 C C . GLY A 1 161 ? -29.643 -8.911 -10.539 1.00 79.19 237 GLY A C 1
ATOM 779 O O . GLY A 1 161 ? -30.092 -9.821 -11.235 1.00 79.99 237 GLY A O 1
ATOM 780 N N . THR A 1 162 ? -28.344 -8.772 -10.286 1.00 82.26 238 THR A N 1
ATOM 781 C CA . THR A 1 162 ? -27.330 -9.665 -10.824 1.00 83.15 238 THR A CA 1
ATOM 782 C C . THR A 1 162 ? -26.527 -10.288 -9.688 1.00 75.87 238 THR A C 1
ATOM 783 O O . THR A 1 162 ? -26.629 -9.887 -8.525 1.00 74.16 238 THR A O 1
ATOM 787 N N . PHE A 1 163 ? -25.718 -11.288 -10.045 1.00 72.16 239 PHE A N 1
ATOM 788 C CA . PHE A 1 163 ? -24.872 -11.976 -9.084 1.00 68.43 239 PHE A CA 1
ATOM 789 C C . PHE A 1 163 ? -23.554 -11.227 -8.893 1.00 69.08 239 PHE A C 1
ATOM 790 O O . PHE A 1 163 ? -23.096 -10.522 -9.796 1.00 73.05 239 PHE A O 1
A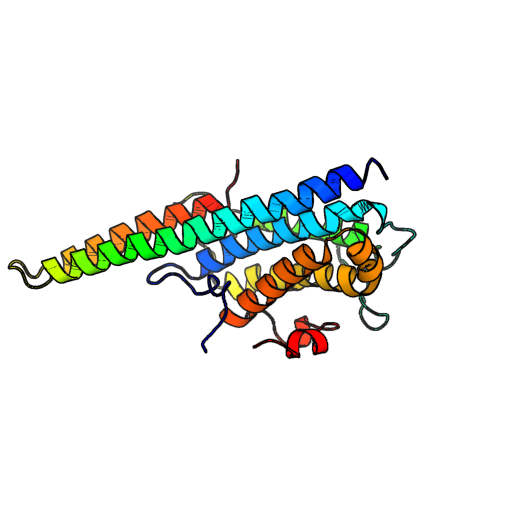TOM 798 N N . PRO A 1 164 ? -22.929 -11.360 -7.728 1.00 70.07 240 PRO A N 1
ATOM 799 C CA . PRO A 1 164 ? -21.638 -10.706 -7.498 1.00 77.92 240 PRO A CA 1
ATOM 800 C C . PRO A 1 164 ? -20.510 -11.437 -8.217 1.00 84.74 240 PRO A C 1
ATOM 801 O O . PRO A 1 164 ? -20.669 -12.551 -8.719 1.00 91.16 240 PRO A O 1
ATOM 805 N N . GLU A 1 165 ? -19.353 -10.781 -8.256 1.00 83.90 241 GLU A N 1
ATOM 806 C CA . GLU A 1 165 ? -18.170 -11.387 -8.851 1.00 87.76 241 GLU A CA 1
ATOM 807 C C . GLU A 1 165 ? -17.713 -12.578 -8.021 1.00 79.46 241 GLU A C 1
ATOM 808 O O . GLU A 1 165 ? -17.665 -12.507 -6.786 1.00 75.70 241 GLU A O 1
ATOM 814 N N . GLY A 1 166 ? -17.382 -13.673 -8.704 1.00 89.37 242 GLY A N 1
ATOM 815 C CA . GLY A 1 166 ? -17.016 -14.890 -8.005 1.00 88.78 242 G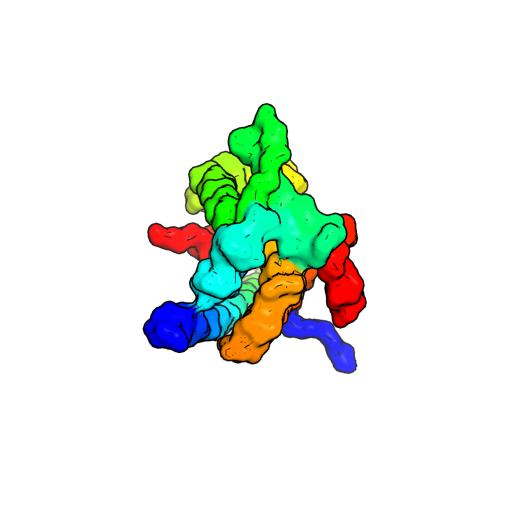LY A CA 1
ATOM 816 C C . GLY A 1 166 ? -18.151 -15.511 -7.221 1.00 84.26 242 GLY A C 1
ATOM 817 O O . GLY A 1 166 ? -17.920 -16.074 -6.146 1.00 83.27 242 GLY A O 1
ATOM 818 N N . PHE A 1 167 ? -19.380 -15.423 -7.736 1.00 79.80 243 PHE A N 1
ATOM 819 C CA . PHE A 1 167 ? -20.536 -15.968 -7.025 1.00 68.16 243 PHE A CA 1
ATOM 820 C C . PHE A 1 167 ? -20.407 -17.471 -6.797 1.00 65.14 243 PHE A C 1
ATOM 821 O O . PHE A 1 167 ? -20.966 -18.005 -5.830 1.00 62.37 243 PHE A O 1
ATOM 829 N N . ILE A 1 168 ? -19.674 -18.164 -7.667 1.00 67.27 244 ILE A N 1
ATOM 830 C CA . ILE A 1 168 ? -19.499 -19.604 -7.518 1.00 67.92 244 ILE A CA 1
ATOM 831 C C . ILE A 1 168 ? -18.503 -19.916 -6.408 1.00 72.74 244 ILE A C 1
ATOM 832 O O . ILE A 1 168 ? -18.800 -20.677 -5.479 1.00 76.03 244 ILE A O 1
ATOM 837 N N . GLN A 1 169 ? -17.306 -19.327 -6.484 1.00 77.03 245 GLN A N 1
ATOM 838 C CA . GLN A 1 169 ? -16.255 -19.652 -5.525 1.00 79.47 245 GLN A CA 1
ATOM 839 C C . GLN A 1 169 ? -16.535 -19.070 -4.145 1.00 69.89 245 GLN A C 1
ATOM 840 O O . GLN A 1 169 ? -16.092 -19.635 -3.137 1.00 72.76 245 GLN A O 1
ATOM 846 N N . ARG A 1 170 ? -17.259 -17.951 -4.075 1.00 67.05 246 ARG A N 1
ATOM 847 C CA . ARG A 1 170 ? -17.454 -17.249 -2.813 1.00 63.27 246 ARG A CA 1
ATOM 848 C C . ARG A 1 170 ? -18.773 -17.574 -2.125 1.00 64.50 246 ARG A C 1
ATOM 849 O O . ARG A 1 170 ? -18.879 -17.378 -0.912 1.00 70.65 246 ARG A O 1
ATOM 851 N N . VAL A 1 171 ? -19.777 -18.067 -2.846 1.00 62.31 247 VAL A N 1
ATOM 852 C CA . VAL A 1 171 ? -21.100 -18.317 -2.290 1.00 58.31 247 VAL A CA 1
ATOM 853 C C . VAL A 1 171 ? -21.527 -19.765 -2.495 1.00 64.26 247 VAL A C 1
ATOM 854 O O . VAL A 1 171 ? -21.877 -20.458 -1.540 1.00 64.84 247 VAL A O 1
ATOM 858 N N . ILE A 1 172 ? -21.510 -20.237 -3.747 1.00 52.31 248 ILE A N 1
ATOM 859 C CA . ILE A 1 172 ? -22.036 -21.566 -4.055 1.00 54.08 248 ILE A CA 1
ATOM 860 C C . ILE A 1 172 ? -21.202 -22.638 -3.368 1.00 55.47 248 ILE A C 1
ATOM 861 O O . ILE A 1 172 ? -21.731 -23.499 -2.657 1.00 53.60 248 ILE A O 1
ATOM 866 N N . GLN A 1 173 ? -19.887 -22.609 -3.584 1.00 63.78 249 GLN A N 1
ATOM 867 C CA . GLN A 1 173 ? -19.019 -23.638 -3.017 1.00 71.98 249 GLN A CA 1
ATOM 868 C C . GLN A 1 173 ? -18.997 -23.645 -1.492 1.00 77.24 249 GLN A C 1
ATOM 869 O O . GLN A 1 173 ? -19.052 -24.744 -0.913 1.00 84.15 249 GLN A O 1
ATOM 875 N N . PRO A 1 174 ? -18.910 -22.509 -0.789 1.00 74.90 250 PRO A N 1
ATOM 876 C CA . PRO A 1 174 ? -18.986 -22.568 0.681 1.00 70.65 250 PRO A CA 1
ATOM 877 C C . PRO A 1 174 ? -20.293 -23.142 1.201 1.00 69.88 250 PRO A C 1
ATOM 878 O O . PRO A 1 174 ? -20.290 -23.812 2.241 1.00 76.05 250 PRO A O 1
ATOM 882 N N . ILE A 1 175 ? -21.411 -22.900 0.515 1.00 60.25 251 ILE A N 1
ATOM 883 C CA . ILE A 1 175 ? -22.686 -23.444 0.972 1.00 48.36 251 ILE A CA 1
ATOM 884 C C . ILE A 1 175 ? -22.757 -24.944 0.706 1.00 53.16 251 ILE A C 1
ATOM 885 O O . ILE A 1 175 ? -23.216 -25.719 1.555 1.00 57.00 251 ILE A O 1
ATOM 890 N N . LEU A 1 176 ? -22.296 -25.380 -0.470 1.00 57.50 252 LEU A N 1
ATOM 891 C CA . LEU A 1 176 ? -22.323 -26.805 -0.787 1.00 60.43 252 LEU A CA 1
ATOM 892 C C . LEU A 1 176 ? -21.350 -27.597 0.077 1.00 65.35 252 LEU A C 1
ATOM 893 O O . LEU A 1 176 ? -21.579 -28.784 0.333 1.00 63.84 252 LEU A O 1
ATOM 898 N N . ARG A 1 177 ? -20.263 -26.966 0.529 1.00 70.11 253 ARG A N 1
ATOM 899 C CA . ARG A 1 177 ? -19.350 -27.637 1.449 1.00 74.94 253 ARG A CA 1
ATOM 900 C C . ARG A 1 177 ? -20.037 -27.954 2.772 1.00 81.18 253 ARG A C 1
ATOM 901 O O . ARG A 1 177 ? -19.886 -29.056 3.312 1.00 85.80 253 ARG A O 1
ATOM 909 N N . ARG A 1 178 ? -20.801 -26.999 3.307 1.00 75.04 254 ARG A N 1
ATOM 910 C CA . ARG A 1 178 ? -21.467 -27.216 4.587 1.00 66.93 254 ARG A CA 1
ATOM 911 C C . ARG A 1 178 ? -22.667 -28.145 4.441 1.00 62.52 254 ARG A C 1
ATOM 912 O O . ARG A 1 178 ? -22.879 -29.026 5.282 1.00 68.19 254 ARG A O 1
ATOM 920 N N . LEU A 1 179 ? -23.461 -27.965 3.382 1.00 56.79 255 LEU A N 1
ATOM 921 C CA . LEU A 1 179 ? -24.668 -28.771 3.221 1.00 58.84 255 LEU A CA 1
ATOM 922 C C . LEU A 1 179 ? -24.344 -30.246 3.026 1.00 60.91 255 LEU A C 1
ATOM 923 O O . LEU A 1 179 ? -25.137 -31.110 3.418 1.00 60.54 255 LEU A O 1
ATOM 928 N N . PHE A 1 180 ? -23.192 -30.557 2.428 1.00 64.66 256 PHE A N 1
ATOM 929 C CA . PHE A 1 180 ? -22.814 -31.956 2.252 1.00 68.31 256 PHE A CA 1
ATOM 930 C C . PHE A 1 180 ? -22.588 -32.649 3.589 1.00 62.24 256 PHE A C 1
ATOM 931 O O . PHE A 1 180 ? -22.768 -33.868 3.696 1.00 60.52 256 PHE A O 1
ATOM 939 N N . ARG A 1 181 ? -22.202 -31.893 4.618 1.00 57.08 257 ARG A N 1
ATOM 940 C CA . ARG A 1 181 ? -21.894 -32.485 5.915 1.00 55.62 257 ARG A CA 1
ATOM 941 C C . ARG A 1 181 ? -23.124 -33.067 6.597 1.00 57.82 257 ARG A C 1
ATOM 942 O O . ARG A 1 181 ? -22.983 -33.960 7.440 1.00 55.99 257 ARG A O 1
ATOM 950 N N . VAL A 1 182 ? -24.322 -32.589 6.256 1.00 59.44 258 VAL A N 1
ATOM 951 C CA . VAL A 1 182 ? -25.535 -33.213 6.778 1.00 52.94 258 VAL A CA 1
ATOM 952 C C . VAL A 1 182 ? -25.726 -34.589 6.154 1.00 54.00 258 VAL A C 1
ATOM 953 O O . VAL A 1 182 ? -26.170 -35.533 6.821 1.00 50.94 258 VAL A O 1
ATOM 957 N N . TYR A 1 183 ? -25.397 -34.726 4.865 1.00 60.22 259 TYR A N 1
ATOM 958 C CA . TYR A 1 183 ? -25.367 -36.046 4.245 1.00 61.68 259 TYR A CA 1
ATOM 959 C C . TYR A 1 183 ? -24.400 -36.968 4.975 1.00 63.35 259 TYR A C 1
ATOM 960 O O . TYR A 1 183 ? -24.683 -38.156 5.167 1.00 60.44 259 TYR A O 1
ATOM 969 N N . ALA A 1 184 ? -23.251 -36.432 5.394 1.00 58.95 260 ALA A N 1
ATOM 970 C CA . ALA A 1 184 ? -22.253 -37.250 6.072 1.00 59.77 260 ALA A CA 1
ATOM 971 C C . ALA A 1 184 ? -22.756 -37.727 7.429 1.00 64.22 260 ALA A C 1
ATOM 972 O O . ALA A 1 184 ? -22.480 -38.861 7.833 1.00 68.82 260 ALA A O 1
ATOM 974 N N . HIS A 1 185 ? -23.498 -36.884 8.146 1.00 63.92 261 HIS A N 1
ATOM 975 C CA . HIS A 1 185 ? -23.954 -37.278 9.474 1.00 65.94 261 HIS A CA 1
ATOM 976 C C . HIS A 1 185 ? -25.095 -38.285 9.395 1.00 66.73 261 HIS A C 1
ATOM 977 O O . HIS A 1 185 ? -25.174 -39.204 10.217 1.00 73.52 261 HIS A O 1
ATOM 984 N N . ILE A 1 186 ? -25.986 -38.133 8.413 1.00 64.29 262 ILE A N 1
ATOM 985 C CA . ILE A 1 186 ? -27.118 -39.046 8.282 1.00 62.24 262 ILE A CA 1
ATOM 986 C C . ILE A 1 186 ? -26.633 -40.447 7.927 1.00 64.35 262 ILE A C 1
ATOM 987 O O . ILE A 1 186 ? -27.092 -41.443 8.497 1.00 67.62 262 ILE A O 1
ATOM 992 N N . TYR A 1 187 ? -25.698 -40.545 6.979 1.00 65.57 263 TYR A N 1
ATOM 993 C CA . TYR A 1 187 ? -25.210 -41.854 6.551 1.00 69.01 263 TYR A CA 1
ATOM 994 C C . TYR A 1 187 ? -24.403 -42.536 7.648 1.00 69.67 263 TYR A C 1
ATOM 995 O O . TYR A 1 187 ? -24.561 -43.739 7.888 1.00 70.50 263 TYR A O 1
ATOM 1004 N N . CYS A 1 188 ? -23.534 -41.786 8.324 1.00 64.07 264 CYS A N 1
ATOM 1005 C CA . CYS A 1 188 ? -22.591 -42.386 9.258 1.00 65.99 264 CYS A CA 1
ATOM 1006 C C . CYS A 1 188 ? -23.196 -42.680 10.626 1.00 70.95 264 CYS A C 1
ATOM 1007 O O . CYS A 1 188 ? -22.615 -43.465 11.383 1.00 77.37 264 CYS A O 1
ATOM 1010 N N . HIS A 1 189 ? -24.341 -42.084 10.966 1.00 66.19 265 HIS A N 1
ATOM 1011 C CA . HIS A 1 189 ? -24.903 -42.270 12.298 1.00 63.07 265 HIS A CA 1
ATOM 1012 C C . HIS A 1 189 ? -26.402 -42.536 12.321 1.00 71.03 265 HIS A C 1
ATOM 1013 O O . HIS A 1 189 ? -26.946 -42.777 13.405 1.00 74.82 265 HIS A O 1
ATOM 1020 N N . HIS A 1 190 ? -27.090 -42.509 11.174 1.00 73.93 266 HIS A N 1
ATOM 1021 C CA . HIS A 1 190 ? -28.530 -42.738 11.168 1.00 74.89 266 HIS A CA 1
ATOM 1022 C C . HIS A 1 190 ? -28.985 -43.557 9.965 1.00 79.32 266 HIS A C 1
ATOM 1023 O O . HIS A 1 190 ? -30.180 -43.556 9.645 1.00 81.51 266 HIS A O 1
ATOM 1030 N N . PHE A 1 191 ? -28.070 -44.252 9.286 1.00 80.59 267 PHE A N 1
ATOM 1031 C CA . PHE A 1 191 ? -28.461 -45.031 8.115 1.00 87.91 267 PHE A CA 1
ATOM 1032 C C . PHE A 1 191 ? -29.288 -46.249 8.509 1.00 89.44 267 PHE A C 1
ATOM 1033 O O . PHE A 1 191 ? -30.234 -46.617 7.803 1.00 91.30 267 PHE A O 1
ATOM 1041 N N . ASN A 1 192 ? -28.945 -46.890 9.631 1.00 94.94 268 ASN A N 1
ATOM 1042 C CA . ASN A 1 192 ? -29.748 -48.011 10.108 1.00 97.11 268 ASN A CA 1
ATOM 1043 C C . ASN A 1 192 ? -31.149 -47.562 10.498 1.00 89.05 268 ASN A C 1
ATOM 1044 O O . ASN A 1 192 ? -32.108 -48.332 10.369 1.00 89.42 268 ASN A O 1
ATOM 1049 N N . GLU A 1 193 ? -31.287 -46.325 10.975 1.00 84.09 269 GLU A N 1
ATOM 1050 C CA . GLU A 1 193 ? -32.603 -45.781 11.281 1.00 82.38 269 GLU A CA 1
ATOM 1051 C C . GLU A 1 193 ? -33.308 -45.277 10.029 1.00 77.08 269 GLU A C 1
ATOM 1052 O O . GLU A 1 193 ? -34.539 -45.348 9.944 1.00 74.19 269 GLU A O 1
ATOM 1058 N N . ILE A 1 194 ? -32.550 -44.767 9.057 1.00 74.86 270 ILE A N 1
ATOM 1059 C CA . ILE A 1 194 ? -33.124 -44.443 7.755 1.00 70.89 270 ILE A CA 1
ATOM 1060 C C . ILE A 1 194 ? -33.584 -45.714 7.053 1.00 68.81 270 ILE A C 1
ATOM 1061 O O . ILE A 1 194 ? -34.613 -45.726 6.364 1.00 66.17 270 ILE A O 1
ATOM 1066 N N . LEU A 1 195 ? -32.840 -46.810 7.233 1.00 73.54 271 LEU A N 1
ATOM 1067 C CA . LEU A 1 195 ? -33.189 -48.070 6.587 1.00 77.42 271 LEU A CA 1
ATOM 1068 C C . LEU A 1 195 ? -34.549 -48.582 7.045 1.00 82.08 271 LEU A C 1
ATOM 1069 O O . LEU A 1 195 ? -35.263 -49.225 6.267 1.00 83.37 271 LEU A O 1
ATOM 1074 N N . GLU A 1 196 ? -34.926 -48.304 8.293 1.00 85.85 272 GLU A N 1
ATOM 1075 C CA . GLU A 1 196 ? -36.208 -48.724 8.840 1.00 86.54 272 GLU A CA 1
ATOM 1076 C C . GLU A 1 196 ? -37.320 -47.717 8.570 1.00 86.45 272 GLU A C 1
ATOM 1077 O O . GLU A 1 196 ? -38.335 -47.720 9.277 1.00 86.83 272 GLU A O 1
ATOM 1083 N N . LEU A 1 197 ? -37.151 -46.854 7.566 1.00 84.46 273 LEU A N 1
ATOM 1084 C CA . LEU A 1 197 ? -38.148 -45.845 7.233 1.00 81.49 273 LEU A CA 1
ATOM 1085 C C . LEU A 1 197 ? -38.415 -45.764 5.735 1.00 85.35 273 LEU A C 1
ATOM 1086 O O . LEU A 1 197 ? -39.104 -44.838 5.295 1.00 91.97 273 LEU A O 1
ATOM 1091 N N . ASN A 1 198 ? -37.885 -46.701 4.945 1.00 92.96 274 ASN A N 1
ATOM 1092 C CA . ASN A 1 198 ? -38.020 -46.677 3.486 1.00 101.37 274 ASN A CA 1
ATOM 1093 C C . ASN A 1 198 ? -37.495 -45.366 2.903 1.00 99.95 274 ASN A C 1
ATOM 1094 O O . ASN A 1 198 ? -37.966 -44.895 1.865 1.00 108.54 274 ASN A O 1
ATOM 1099 N N . LEU A 1 199 ? -36.514 -44.765 3.578 1.00 85.34 275 LEU A N 1
ATOM 1100 C CA . LEU A 1 199 ? -35.936 -43.497 3.159 1.00 78.23 275 LEU A CA 1
ATOM 1101 C C . LEU A 1 199 ? -34.564 -43.645 2.517 1.00 78.28 275 LEU A C 1
ATOM 1102 O O . LEU A 1 199 ? -34.031 -42.654 2.008 1.00 80.42 275 LEU A O 1
ATOM 1107 N N . GLN A 1 200 ? -33.983 -44.847 2.529 1.00 70.42 276 GLN A N 1
ATOM 1108 C CA . GLN A 1 200 ? -32.716 -45.056 1.836 1.00 64.57 276 GLN A CA 1
ATOM 1109 C C . GLN A 1 200 ? -32.858 -44.802 0.342 1.00 71.90 276 GLN A C 1
ATOM 1110 O O . GLN A 1 200 ? -31.899 -44.372 -0.308 1.00 75.06 276 GLN A O 1
ATOM 1116 N N . THR A 1 201 ? -34.044 -45.053 -0.215 1.00 79.84 277 THR A N 1
ATOM 1117 C CA . THR A 1 201 ? -34.299 -44.711 -1.610 1.00 77.61 277 THR A CA 1
ATOM 1118 C C . THR A 1 201 ? -34.263 -43.202 -1.811 1.00 73.28 277 THR A C 1
ATOM 1119 O O . THR A 1 201 ? -33.617 -42.700 -2.738 1.00 74.32 277 THR 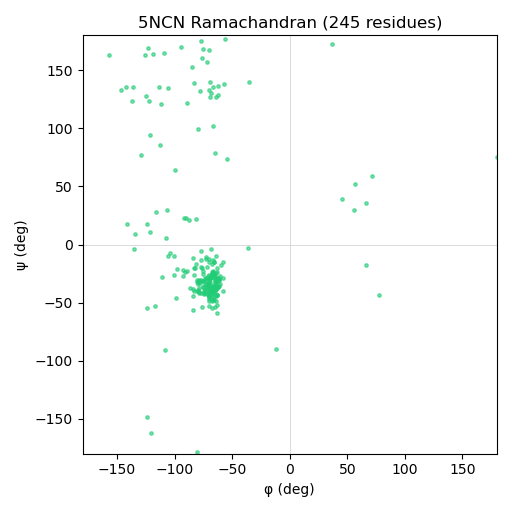A O 1
ATOM 1123 N N . VAL A 1 202 ? -34.948 -42.461 -0.939 1.00 65.81 278 VAL A N 1
ATOM 1124 C CA . VAL A 1 202 ? -34.964 -41.006 -1.042 1.00 65.77 278 VAL A CA 1
ATOM 1125 C C . VAL A 1 202 ? -33.602 -40.426 -0.676 1.00 67.15 278 VAL A C 1
ATOM 1126 O O . VAL A 1 202 ? -33.136 -39.461 -1.294 1.00 69.18 278 VAL A O 1
ATOM 1130 N N . LEU A 1 203 ? -32.941 -41.004 0.329 1.00 62.69 279 LEU A N 1
ATOM 1131 C CA . LEU A 1 203 ? -31.641 -40.491 0.751 1.00 55.75 279 LEU A CA 1
ATOM 1132 C C . LEU A 1 203 ? -30.588 -40.695 -0.332 1.00 56.20 279 LEU A C 1
ATOM 1133 O O . LEU A 1 203 ? -29.835 -39.770 -0.660 1.00 56.72 279 LEU A O 1
ATOM 1138 N N . ASN A 1 204 ? -30.518 -41.902 -0.898 1.00 50.63 280 ASN A N 1
ATOM 1139 C CA . ASN A 1 204 ? -29.539 -42.169 -1.946 1.00 56.35 280 ASN A CA 1
ATOM 1140 C C . ASN A 1 204 ? -29.801 -41.312 -3.177 1.00 69.34 280 ASN A C 1
ATOM 1141 O O . ASN A 1 204 ? -28.865 -40.760 -3.767 1.00 77.65 280 ASN A O 1
ATOM 1146 N N . THR A 1 205 ? -31.068 -41.189 -3.581 1.00 74.79 281 THR A N 1
ATOM 1147 C CA . THR A 1 205 ? -31.397 -40.395 -4.762 1.00 74.33 281 THR A CA 1
ATOM 1148 C C . THR A 1 205 ? -31.026 -38.930 -4.564 1.00 73.15 281 THR A C 1
ATOM 1149 O O . THR A 1 205 ? -30.450 -38.301 -5.460 1.00 68.72 281 THR A O 1
ATOM 1153 N N . SER A 1 206 ? -31.335 -38.372 -3.392 1.00 71.73 282 SER A N 1
ATOM 1154 C CA . SER A 1 206 ? -30.981 -36.982 -3.124 1.00 67.46 282 SER A CA 1
ATOM 1155 C C . SER A 1 206 ? -29.473 -36.799 -3.002 1.00 69.51 282 SER A C 1
ATOM 1156 O O . SER A 1 206 ? -28.943 -35.757 -3.405 1.00 73.28 282 SER A O 1
ATOM 1159 N N . PHE A 1 207 ? -28.768 -37.792 -2.456 1.00 67.57 283 PHE A N 1
ATOM 1160 C CA . PHE A 1 207 ? -27.318 -37.694 -2.336 1.00 72.34 283 PHE A CA 1
ATOM 1161 C C . PHE A 1 207 ? -26.628 -37.945 -3.672 1.00 79.09 283 PHE A C 1
ATOM 1162 O O . PHE A 1 207 ? -25.668 -37.247 -4.018 1.00 80.12 283 PHE A O 1
ATOM 1170 N N . ARG A 1 208 ? -27.099 -38.939 -4.431 1.00 90.66 284 ARG A N 1
ATOM 1171 C CA . ARG A 1 208 ? -26.510 -39.216 -5.736 1.00 91.47 284 ARG A CA 1
ATOM 1172 C C . ARG A 1 208 ? -26.724 -38.057 -6.699 1.00 86.52 284 ARG A C 1
ATOM 1173 O O . ARG A 1 208 ? -25.873 -37.796 -7.557 1.00 89.55 284 ARG A O 1
ATOM 1181 N N . HIS A 1 209 ? -27.849 -37.350 -6.572 1.00 78.83 285 HIS A N 1
ATOM 1182 C CA . HIS A 1 209 ? -28.062 -36.154 -7.380 1.00 76.73 285 HIS A CA 1
ATOM 1183 C C . HIS A 1 209 ? -27.155 -35.018 -6.920 1.00 76.09 285 HIS A C 1
ATOM 1184 O O . HIS A 1 209 ? -26.679 -34.223 -7.740 1.00 79.82 285 HIS A O 1
ATOM 1191 N N . PHE A 1 210 ? -26.899 -34.935 -5.611 1.00 72.84 286 PHE A N 1
ATOM 1192 C CA . PHE A 1 210 ? -26.032 -33.884 -5.087 1.00 71.30 286 PHE A CA 1
ATOM 1193 C C . PHE A 1 210 ? -24.608 -34.036 -5.605 1.00 72.02 286 PHE A C 1
ATOM 1194 O O . PHE A 1 210 ? -23.944 -33.040 -5.920 1.00 69.93 286 PHE A O 1
ATOM 1202 N N . CYS A 1 211 ? -24.119 -35.277 -5.703 1.00 76.49 287 CYS A N 1
ATOM 1203 C CA . CYS A 1 211 ? -22.746 -35.487 -6.148 1.00 81.35 287 CYS A CA 1
ATOM 1204 C C . CYS A 1 211 ? -22.610 -35.285 -7.653 1.00 87.91 287 CYS A C 1
ATOM 1205 O O . CYS A 1 211 ? -21.598 -34.753 -8.122 1.00 93.46 287 CYS A O 1
ATOM 1208 N N . LEU A 1 212 ? -23.621 -35.695 -8.426 1.00 87.59 288 LEU A N 1
ATOM 1209 C CA . LEU A 1 212 ? -23.564 -35.509 -9.873 1.00 86.11 288 LEU A CA 1
ATOM 1210 C C . LEU A 1 212 ? -23.612 -34.033 -10.240 1.00 84.26 288 LEU A C 1
ATOM 1211 O O . LEU A 1 212 ? -22.950 -33.604 -11.191 1.00 87.17 288 LEU A O 1
ATOM 1216 N N . PHE A 1 213 ? -24.392 -33.241 -9.502 1.00 77.81 289 PHE A N 1
ATOM 1217 C CA . PHE A 1 213 ? -24.434 -31.805 -9.755 1.00 76.41 289 PHE A CA 1
ATOM 1218 C C . PHE A 1 213 ? -23.115 -31.141 -9.380 1.00 78.78 289 PHE A C 1
ATOM 1219 O O . PHE A 1 213 ? -22.645 -30.239 -10.083 1.00 81.06 289 PHE A O 1
ATOM 1227 N N . ALA A 1 214 ? -22.505 -31.573 -8.274 1.00 82.13 290 ALA A N 1
ATOM 1228 C CA . ALA A 1 214 ? -21.223 -31.007 -7.871 1.00 85.48 290 ALA A CA 1
ATOM 1229 C C . ALA A 1 214 ? -20.099 -31.450 -8.799 1.00 92.42 290 ALA A C 1
ATOM 1230 O O . ALA A 1 214 ? -19.159 -30.684 -9.040 1.00 97.54 290 ALA A O 1
ATOM 1232 N N . GLN A 1 215 ? -20.181 -32.673 -9.326 1.00 88.46 291 GLN A N 1
ATOM 1233 C CA . GLN A 1 215 ? -19.176 -33.153 -10.268 1.00 91.06 291 GLN A CA 1
ATOM 1234 C C . GLN A 1 215 ? -19.337 -32.507 -11.639 1.00 82.49 291 GLN A C 1
ATOM 1235 O O . GLN A 1 215 ? -18.345 -32.304 -12.349 1.00 81.63 291 GLN A O 1
ATOM 1241 N N . GLU A 1 216 ? -20.572 -32.167 -12.019 1.00 82.22 292 GLU A N 1
ATOM 1242 C CA . GLU A 1 216 ? -20.812 -31.567 -13.327 1.00 87.77 292 GLU A CA 1
ATOM 1243 C C . GLU A 1 216 ? -20.128 -30.213 -13.462 1.00 89.72 292 GLU A C 1
ATOM 1244 O O . GLU A 1 216 ? -19.711 -29.837 -14.563 1.00 94.93 292 GLU A O 1
ATOM 1250 N N . PHE A 1 217 ? -19.988 -29.475 -12.360 1.00 84.90 293 PHE A N 1
ATOM 1251 C CA . PHE A 1 217 ? -19.428 -28.130 -12.397 1.00 88.60 293 PHE A CA 1
ATOM 1252 C C . PHE A 1 217 ? -18.183 -27.978 -11.533 1.00 91.13 293 PHE A C 1
ATOM 1253 O O . PHE A 1 217 ? -17.730 -26.847 -11.317 1.00 94.66 293 PHE A O 1
ATOM 1261 N N . GLU A 1 218 ? -17.621 -29.082 -11.034 1.00 92.63 294 GLU A N 1
ATOM 1262 C CA . GLU A 1 218 ? -16.382 -29.064 -10.253 1.00 95.53 294 GLU A CA 1
ATOM 1263 C C . GLU A 1 218 ? -16.515 -28.153 -9.032 1.00 88.32 294 GLU A C 1
ATOM 1264 O O . GLU A 1 218 ? -15.691 -27.266 -8.795 1.00 86.76 294 GLU A O 1
ATOM 1270 N N . LEU A 1 219 ? -17.568 -28.383 -8.249 1.00 81.33 295 LEU A N 1
ATOM 1271 C CA . LEU A 1 219 ? -17.884 -27.514 -7.123 1.00 79.04 295 LEU A CA 1
ATOM 1272 C C . LEU A 1 219 ? -17.271 -27.983 -5.811 1.00 80.58 295 LEU A C 1
ATOM 1273 O O . LEU A 1 219 ? -17.015 -27.157 -4.928 1.00 80.85 295 LEU A O 1
ATOM 1278 N N . LEU A 1 220 ? -17.025 -29.282 -5.659 1.00 82.84 296 LEU A N 1
ATOM 1279 C CA . LEU A 1 220 ? -16.481 -29.838 -4.428 1.00 83.42 296 LEU A CA 1
ATOM 1280 C C . LEU A 1 220 ? -15.214 -30.621 -4.736 1.00 87.06 296 LEU A C 1
ATOM 1281 O O . LEU A 1 220 ? -15.214 -31.491 -5.614 1.00 88.94 296 LEU A O 1
ATOM 1286 N N . ARG A 1 221 ? -14.142 -30.308 -4.017 1.00 89.27 297 ARG A N 1
ATOM 1287 C CA . ARG A 1 221 ? -12.899 -31.048 -4.131 1.00 94.92 297 ARG A CA 1
ATOM 1288 C C . ARG A 1 221 ? -13.020 -32.384 -3.404 1.00 98.93 297 ARG A C 1
ATOM 1289 O O . ARG A 1 221 ? -13.903 -32.561 -2.561 1.00 100.79 297 ARG A O 1
ATOM 1297 N N . PRO A 1 222 ? -12.156 -33.352 -3.727 1.00 103.27 298 PRO A N 1
ATOM 1298 C CA . PRO A 1 222 ? -12.215 -34.642 -3.017 1.00 101.92 298 PRO A CA 1
ATOM 1299 C C . PRO A 1 222 ? -12.042 -34.518 -1.514 1.00 96.11 298 PRO A C 1
ATOM 1300 O O . PRO A 1 222 ? -12.569 -35.355 -0.770 1.00 90.79 298 PRO A O 1
ATOM 1304 N N . ALA A 1 223 ? -11.318 -33.501 -1.042 1.00 95.16 299 ALA A N 1
ATOM 1305 C CA . ALA A 1 223 ? -11.176 -33.305 0.396 1.00 90.77 299 ALA A CA 1
ATOM 1306 C C . ALA A 1 223 ? -12.495 -32.898 1.041 1.00 86.29 299 ALA A C 1
ATOM 1307 O O . ALA A 1 223 ? -12.697 -33.138 2.237 1.00 85.96 299 ALA A O 1
ATOM 1309 N N . ASP A 1 224 ? -13.401 -32.287 0.274 1.00 86.15 300 ASP A N 1
ATOM 1310 C CA . ASP A 1 224 ? -14.703 -31.896 0.797 1.00 82.23 300 ASP A CA 1
ATOM 1311 C C . ASP A 1 224 ? -15.667 -33.071 0.920 1.00 78.86 300 ASP A C 1
ATOM 1312 O O . ASP A 1 224 ? -16.707 -32.931 1.572 1.00 77.13 300 ASP A O 1
ATOM 1317 N N . PHE A 1 225 ? -15.352 -34.213 0.306 1.00 82.50 301 PHE A N 1
ATOM 1318 C CA . PHE A 1 225 ? -16.118 -35.442 0.459 1.00 86.09 301 PHE A CA 1
ATOM 1319 C C . PHE A 1 225 ? -15.590 -36.316 1.592 1.00 88.58 301 PHE A C 1
ATOM 1320 O O . PHE A 1 225 ? -15.844 -37.526 1.594 1.00 93.27 301 PHE A O 1
ATOM 1328 N N . GLY A 1 226 ? -14.876 -35.713 2.548 1.00 87.05 302 GLY A N 1
ATOM 1329 C CA . GLY A 1 226 ? -14.180 -36.380 3.629 1.00 88.64 302 GLY A CA 1
ATOM 1330 C C . GLY A 1 226 ? -14.481 -37.847 3.870 1.00 91.86 302 GLY A C 1
ATOM 1331 O O . GLY A 1 226 ? -13.829 -38.738 3.314 1.00 95.37 302 GLY A O 1
ATOM 1332 N N . PRO A 1 227 ? -15.483 -38.129 4.708 1.00 89.48 303 PRO A N 1
ATOM 1333 C CA . PRO A 1 227 ? -15.746 -39.528 5.077 1.00 88.68 303 PRO A CA 1
ATOM 1334 C C . PRO A 1 227 ? -16.363 -40.343 3.960 1.00 88.31 303 PRO A C 1
ATOM 1335 O O . PRO A 1 227 ? -16.051 -41.533 3.839 1.00 89.35 303 PRO A O 1
ATOM 1339 N N . LEU A 1 228 ? -17.206 -39.743 3.127 1.00 87.89 304 LEU A N 1
ATOM 1340 C CA . LEU A 1 228 ? -17.871 -40.459 2.050 1.00 89.92 304 LEU A CA 1
ATOM 1341 C C . LEU A 1 228 ? -17.073 -40.444 0.752 1.00 97.82 304 LEU A C 1
ATOM 1342 O O . LEU A 1 228 ? -17.657 -40.614 -0.324 1.00 101.82 304 LEU A O 1
ATOM 1347 N N . LEU A 1 229 ? -15.756 -40.235 0.827 1.00 98.22 305 LEU A N 1
ATOM 1348 C CA . LEU A 1 229 ? -14.946 -40.203 -0.387 1.00 88.73 305 LEU A CA 1
ATOM 1349 C C . LEU A 1 229 ? -14.851 -41.585 -1.028 1.00 84.27 305 LEU A C 1
ATOM 1350 O O . LEU A 1 229 ? -14.868 -41.706 -2.259 1.00 87.27 305 LEU A O 1
ATOM 1355 N N . GLU A 1 230 ? -14.749 -42.637 -0.213 1.00 142.92 306 GLU A N 1
ATOM 1356 C CA . GLU A 1 230 ? -14.729 -43.988 -0.762 1.00 139.43 306 GLU A CA 1
ATOM 1357 C C . GLU A 1 230 ? -16.082 -44.362 -1.352 1.00 133.43 306 GLU A C 1
ATOM 1358 O O . GLU A 1 230 ? -16.150 -44.993 -2.413 1.00 129.76 306 GLU A O 1
ATOM 1364 N N . LEU A 1 231 ? -17.169 -43.977 -0.679 1.00 131.90 307 LEU A N 1
ATOM 1365 C CA . LEU A 1 231 ? -18.505 -44.305 -1.167 1.00 126.89 307 LEU A CA 1
ATOM 1366 C C . LEU A 1 231 ? -18.809 -43.585 -2.475 1.00 122.38 307 LEU A C 1
ATOM 1367 O O . LEU A 1 231 ? -19.486 -44.137 -3.351 1.00 122.42 307 LEU A O 1
ATOM 1372 N N . VAL A 1 232 ? -18.319 -42.350 -2.625 1.00 123.74 308 VAL A N 1
ATOM 1373 C CA . VAL A 1 232 ? -18.583 -41.580 -3.839 1.00 128.27 308 VAL A CA 1
ATOM 1374 C C . VAL A 1 232 ? -17.731 -42.030 -5.015 1.00 136.36 308 VAL A C 1
ATOM 1375 O O . VAL A 1 232 ? -17.932 -41.541 -6.135 1.00 136.01 308 VAL A O 1
ATOM 1379 N N . MET A 1 233 ? -16.793 -42.955 -4.802 1.00 139.60 309 MET A N 1
ATOM 1380 C CA . MET A 1 233 ? -15.954 -43.444 -5.890 1.00 138.49 309 MET A CA 1
ATOM 1381 C C . MET A 1 233 ? -16.679 -44.419 -6.807 1.00 141.57 309 MET A C 1
ATOM 1382 O O . MET A 1 233 ? -16.235 -44.620 -7.942 1.00 141.33 309 MET A O 1
ATOM 1387 N N . GLU A 1 234 ? -17.775 -45.029 -6.351 1.00 146.68 310 GLU A N 1
ATOM 1388 C CA . GLU A 1 234 ? -18.551 -45.929 -7.194 1.00 151.96 310 GLU A CA 1
ATOM 1389 C C . GLU A 1 234 ? -19.498 -45.191 -8.126 1.00 153.77 310 GLU A C 1
ATOM 1390 O O . GLU A 1 234 ? -20.489 -45.774 -8.584 1.00 161.48 310 GLU A O 1
ATOM 1396 N N . LEU A 1 235 ? -19.218 -43.922 -8.397 1.00 147.27 311 LEU A N 1
ATOM 1397 C CA . LEU A 1 235 ? -19.944 -43.163 -9.401 1.00 140.48 311 LEU A CA 1
ATOM 1398 C C . LEU A 1 235 ? -18.962 -42.688 -10.462 1.00 134.01 311 LEU A C 1
ATOM 1399 O O . LEU A 1 235 ? -17.849 -43.217 -10.565 1.00 131.27 311 LEU A O 1
ATOM 1404 N N . ARG A 1 236 ? -19.369 -41.695 -11.246 1.00 135.53 312 ARG A N 1
ATOM 1405 C CA . ARG A 1 236 ? -18.539 -41.122 -12.304 1.00 137.12 312 ARG A CA 1
ATOM 1406 C C . ARG A 1 236 ? -18.036 -42.182 -13.281 1.00 138.77 312 ARG A C 1
ATOM 1407 O O . ARG A 1 236 ? -17.233 -41.890 -14.167 1.00 135.99 312 ARG A O 1
ATOM 1409 N N . SER B 2 17 ? -44.308 -44.346 15.076 1.00 102.47 97 SER B N 1
ATOM 1410 C CA . SER B 2 17 ? -44.200 -43.424 16.201 1.00 103.79 97 SER B CA 1
ATOM 1411 C C . SER B 2 17 ? -45.369 -42.442 16.225 1.00 111.10 97 SER B C 1
ATOM 1412 O O . SER B 2 17 ? -45.516 -41.668 17.172 1.00 114.60 97 SER B O 1
ATOM 1415 N N . ASN B 2 18 ? -46.179 -42.470 15.162 1.00 113.06 98 ASN B N 1
ATOM 1416 C CA . ASN B 2 18 ? -47.382 -41.651 15.018 1.00 114.98 98 ASN B CA 1
ATOM 1417 C C . ASN B 2 18 ? -47.071 -40.160 14.902 1.00 117.20 98 ASN B C 1
ATOM 1418 O O . ASN B 2 18 ? -47.920 -39.380 14.459 1.00 113.80 98 ASN B O 1
ATOM 1420 N N . LYS B 2 19 ? -45.868 -39.750 15.302 1.00 123.21 99 LYS B N 1
ATOM 1421 C CA . LYS B 2 19 ? -45.382 -38.398 15.066 1.00 123.76 99 LYS B CA 1
ATOM 1422 C C . LYS B 2 19 ? -44.242 -38.344 14.064 1.00 121.27 99 LYS B C 1
ATOM 1423 O O . LYS B 2 19 ? -44.076 -37.325 13.389 1.00 114.01 99 LYS B O 1
ATOM 1425 N N . THR B 2 20 ? -43.456 -39.414 13.960 1.00 124.57 100 THR B N 1
ATOM 1426 C CA . THR B 2 20 ? -42.439 -39.550 12.925 1.00 122.89 100 THR B CA 1
ATOM 1427 C C . THR B 2 20 ? -43.017 -40.147 11.650 1.00 117.64 100 THR B C 1
ATOM 1428 O O . THR B 2 20 ? -42.631 -39.749 10.546 1.00 116.14 100 THR B O 1
ATOM 1432 N N . GLN B 2 21 ? -43.948 -41.094 11.795 1.00 115.80 101 GLN B N 1
ATOM 1433 C CA . GLN B 2 21 ? -44.555 -41.744 10.638 1.00 112.25 101 GLN B CA 1
ATOM 1434 C C . GLN B 2 21 ? -45.303 -40.749 9.761 1.00 106.87 101 GLN B C 1
ATOM 1435 O O . GLN B 2 21 ? -45.413 -40.952 8.546 1.00 101.99 101 GLN B O 1
ATOM 1441 N N . ARG B 2 22 ? -45.820 -39.670 10.352 1.00 103.31 102 ARG B N 1
ATOM 1442 C CA . ARG B 2 22 ? -46.479 -38.639 9.559 1.00 100.74 102 ARG B CA 1
ATOM 1443 C C . ARG B 2 22 ? -45.463 -37.808 8.784 1.00 93.22 102 ARG B C 1
ATOM 1444 O O . ARG B 2 22 ? -45.732 -37.384 7.654 1.00 92.67 102 ARG B O 1
ATOM 1446 N N . VAL B 2 23 ? -44.290 -37.571 9.372 1.00 97.05 103 VAL B N 1
ATOM 1447 C CA . VAL B 2 23 ? -43.272 -36.774 8.696 1.00 98.93 103 VAL B CA 1
ATOM 1448 C C . VAL B 2 23 ? -42.526 -37.604 7.655 1.00 97.69 103 VAL B C 1
ATOM 1449 O O . VAL B 2 23 ? -42.083 -37.069 6.633 1.00 94.02 103 VAL B O 1
ATOM 1453 N N . VAL B 2 24 ? -42.377 -38.910 7.884 1.00 96.91 104 VAL B N 1
ATOM 1454 C CA . VAL B 2 24 ? -41.715 -39.760 6.898 1.00 96.99 104 VAL B CA 1
ATOM 1455 C C . VAL B 2 24 ? -42.598 -39.939 5.669 1.00 93.13 104 VAL B C 1
ATOM 1456 O O . VAL B 2 24 ? -42.105 -39.987 4.535 1.00 94.41 104 VAL B O 1
ATOM 1460 N N . SER B 2 25 ? -43.916 -40.028 5.869 1.00 89.61 105 SER B N 1
ATOM 1461 C CA . SER B 2 25 ? -44.826 -40.182 4.739 1.00 83.75 105 SER B CA 1
ATOM 1462 C C . SER B 2 25 ? -44.850 -38.928 3.872 1.00 74.43 105 SER B C 1
ATOM 1463 O O . SER B 2 25 ? -44.874 -39.021 2.639 1.00 70.47 105 SER B O 1
ATOM 1466 N N . VAL B 2 26 ? -44.843 -37.748 4.495 1.00 68.48 106 VAL B N 1
ATOM 1467 C CA . VAL B 2 26 ? -44.827 -36.508 3.725 1.00 68.04 106 VAL B CA 1
ATOM 1468 C C . VAL B 2 26 ? -43.449 -36.223 3.137 1.00 70.96 106 VAL B C 1
ATOM 1469 O O . VAL B 2 26 ? -43.345 -35.499 2.139 1.00 71.60 106 VAL B O 1
ATOM 1473 N N . CYS B 2 27 ? -42.386 -36.786 3.718 1.00 78.95 107 CYS B N 1
ATOM 1474 C CA . CYS B 2 27 ? -41.053 -36.597 3.153 1.00 87.17 107 CYS B CA 1
ATOM 1475 C C . CYS B 2 27 ? -40.880 -37.396 1.868 1.00 93.84 107 CYS B C 1
ATOM 1476 O O . CYS B 2 27 ? -40.262 -36.916 0.911 1.00 98.84 107 CYS B O 1
ATOM 1479 N N . LYS B 2 28 ? -41.417 -38.617 1.829 1.00 90.98 108 LYS B N 1
ATOM 1480 C CA . LYS B 2 28 ? -41.306 -39.437 0.627 1.00 85.39 108 LYS B CA 1
ATOM 1481 C C . LYS B 2 28 ? -42.103 -38.834 -0.522 1.00 83.98 108 LYS B C 1
ATOM 1482 O O . LYS B 2 28 ? -41.594 -38.696 -1.641 1.00 88.05 108 LYS B O 1
ATOM 1485 N N . MET B 2 29 ? -43.359 -38.461 -0.265 1.00 88.06 109 MET B N 1
ATOM 1486 C CA . MET B 2 29 ? -44.197 -37.902 -1.317 1.00 95.49 109 MET B CA 1
ATOM 1487 C C . MET B 2 29 ? -43.799 -36.483 -1.698 1.00 96.83 109 MET B C 1
ATOM 1488 O O . MET B 2 29 ? -44.281 -35.979 -2.718 1.00 100.51 109 MET B O 1
ATOM 1493 N N . TYR B 2 30 ? -42.946 -35.826 -0.910 1.00 89.61 110 TYR B N 1
ATOM 1494 C CA . TYR B 2 30 ? -42.397 -34.545 -1.339 1.00 85.56 110 TYR B CA 1
ATOM 1495 C C . TYR B 2 30 ? -41.425 -34.733 -2.496 1.00 80.28 110 TYR B C 1
ATOM 1496 O O . TYR B 2 30 ? -41.557 -34.087 -3.541 1.00 80.33 110 TYR B O 1
ATOM 1505 N N . PHE B 2 31 ? -40.440 -35.618 -2.323 1.00 75.82 111 PHE B N 1
ATOM 1506 C CA . PHE B 2 31 ? -39.453 -35.853 -3.371 1.00 71.18 111 PHE B CA 1
ATOM 1507 C C . PHE B 2 31 ? -40.096 -36.386 -4.643 1.00 70.80 111 PHE B C 1
ATOM 1508 O O . PHE B 2 31 ? -39.593 -36.132 -5.744 1.00 73.42 111 PHE B O 1
ATOM 1516 N N . LEU B 2 32 ? -41.200 -37.126 -4.518 1.00 68.38 112 LEU B N 1
ATOM 1517 C CA . LEU B 2 32 ? -41.940 -37.553 -5.700 1.00 64.94 112 LEU B CA 1
ATOM 1518 C C . LEU B 2 32 ? -42.485 -36.348 -6.454 1.00 64.61 112 LEU B C 1
ATOM 1519 O O . LEU B 2 32 ? -42.164 -36.132 -7.627 1.00 67.12 112 LEU B O 1
ATOM 1524 N N . GLU B 2 33 ? -43.311 -35.541 -5.782 1.00 58.76 113 GLU B N 1
ATOM 1525 C CA . GLU B 2 33 ? -43.856 -34.341 -6.404 1.00 61.22 113 GLU B CA 1
ATOM 1526 C C . GLU B 2 33 ? -42.772 -33.337 -6.768 1.00 64.63 113 GLU B C 1
ATOM 1527 O O . GLU B 2 33 ? -43.007 -32.467 -7.612 1.00 70.01 113 GLU B O 1
ATOM 1529 N N . HIS B 2 34 ? -41.592 -33.437 -6.154 1.00 70.80 114 HIS B N 1
ATOM 1530 C CA . HIS B 2 34 ? -40.508 -32.515 -6.471 1.00 76.42 114 HIS B CA 1
ATOM 1531 C C . HIS B 2 34 ? -39.726 -32.980 -7.694 1.00 70.99 114 HIS B C 1
ATOM 1532 O O . HIS B 2 34 ? -39.587 -32.240 -8.673 1.00 69.95 114 HIS B O 1
ATOM 1539 N N . TYR B 2 35 ? -39.203 -34.209 -7.653 1.00 69.83 115 TYR B N 1
ATOM 1540 C CA . TYR B 2 35 ? -38.447 -34.732 -8.785 1.00 71.64 115 TYR B CA 1
ATOM 1541 C C . TYR B 2 35 ? -39.314 -34.930 -10.022 1.00 69.78 115 TYR B C 1
ATOM 1542 O O . TYR B 2 35 ? -38.787 -34.908 -11.139 1.00 66.90 115 TYR B O 1
ATOM 1551 N N . CYS B 2 36 ? -40.626 -35.121 -9.852 1.00 75.81 116 CYS B N 1
ATOM 1552 C CA . CYS B 2 36 ? -41.511 -35.196 -11.010 1.00 81.21 116 CYS B CA 1
ATOM 1553 C C . CYS B 2 36 ? -41.661 -33.831 -11.669 1.00 80.75 116 CYS B C 1
ATOM 1554 O O . CYS B 2 36 ? -41.625 -33.723 -12.899 1.00 78.24 116 CYS B O 1
ATOM 1557 N N . ASP B 2 37 ? -41.825 -32.777 -10.864 1.00 82.69 117 ASP B N 1
ATOM 1558 C CA . ASP B 2 37 ? -41.868 -31.425 -11.413 1.00 86.60 117 ASP B CA 1
ATOM 1559 C C . ASP B 2 37 ? -40.500 -30.984 -11.920 1.00 80.73 117 ASP B C 1
ATOM 1560 O O . ASP B 2 37 ? -40.418 -30.174 -12.850 1.00 82.40 117 ASP B O 1
ATOM 1565 N N . MET B 2 38 ? -39.422 -31.502 -11.326 1.00 81.99 118 MET B N 1
ATOM 1566 C CA . MET B 2 38 ? -38.081 -31.177 -11.804 1.00 78.68 118 MET B CA 1
ATOM 1567 C C . MET B 2 38 ? -37.874 -31.676 -13.228 1.00 81.25 118 MET B C 1
ATOM 1568 O O . MET B 2 38 ? -37.458 -30.917 -14.112 1.00 85.15 118 MET B O 1
ATOM 1573 N N . PHE B 2 39 ? -38.160 -32.958 -13.468 1.00 76.29 119 PHE B N 1
ATOM 1574 C CA . PHE B 2 39 ? -38.060 -33.494 -14.820 1.00 69.46 119 PHE B CA 1
ATOM 1575 C C . PHE B 2 39 ? -39.105 -32.881 -15.742 1.00 78.25 119 PHE B C 1
ATOM 1576 O O . PHE B 2 39 ? -38.884 -32.796 -16.955 1.00 82.33 119 PHE B O 1
ATOM 1584 N N . ASP B 2 40 ? -40.243 -32.452 -15.188 1.00 86.96 120 ASP B N 1
ATOM 1585 C CA . ASP B 2 40 ? -41.276 -31.824 -16.004 1.00 90.57 120 ASP B CA 1
ATOM 1586 C C . ASP B 2 40 ? -40.770 -30.531 -16.629 1.00 82.09 120 ASP B C 1
ATOM 1587 O O . ASP B 2 40 ? -41.122 -30.201 -17.767 1.00 79.37 120 ASP B O 1
ATOM 1592 N N . TYR B 2 41 ? -39.936 -29.788 -15.900 1.00 76.10 121 TYR B N 1
ATOM 1593 C CA . TYR B 2 41 ? -39.377 -28.552 -16.435 1.00 73.06 121 TYR B CA 1
ATOM 1594 C C . TYR B 2 41 ? -38.193 -28.821 -17.355 1.00 73.91 121 TYR B C 1
ATOM 1595 O O . TYR B 2 41 ? -38.059 -28.173 -18.398 1.00 79.67 121 TYR B O 1
ATOM 1604 N N . VAL B 2 42 ? -37.328 -29.772 -16.992 1.00 71.22 122 VAL B N 1
ATOM 1605 C CA . VAL B 2 42 ? -36.086 -29.956 -17.737 1.00 69.64 122 VAL B CA 1
ATOM 1606 C C . VAL B 2 42 ? -36.351 -30.552 -19.116 1.00 66.39 122 VAL B C 1
ATOM 1607 O O . VAL B 2 42 ? -35.575 -30.325 -20.052 1.00 66.82 122 VAL B O 1
ATOM 1611 N N . ILE B 2 43 ? -37.440 -31.307 -19.278 1.00 64.41 123 ILE B N 1
ATOM 1612 C CA . ILE B 2 43 ? -37.784 -31.826 -20.598 1.00 67.91 123 ILE B CA 1
ATOM 1613 C C . ILE B 2 43 ? -38.701 -30.879 -21.362 1.00 76.80 123 ILE B C 1
ATOM 1614 O O . ILE B 2 43 ? -38.734 -30.928 -22.600 1.00 83.27 123 ILE B O 1
ATOM 1619 N N . SER B 2 44 ? -39.446 -30.019 -20.664 1.00 78.29 124 SER B N 1
ATOM 1620 C CA . SER B 2 44 ? -40.199 -28.970 -21.340 1.00 86.00 124 SER B CA 1
ATOM 1621 C C . SER B 2 44 ? -39.298 -27.813 -21.745 1.00 88.44 124 SER B C 1
ATOM 1622 O O . SER B 2 44 ? -39.542 -27.173 -22.773 1.00 88.67 124 SER B O 1
ATOM 1625 N N . ARG B 2 45 ? -38.260 -27.533 -20.953 1.00 95.01 125 ARG B N 1
ATOM 1626 C CA . ARG B 2 45 ? -37.275 -26.531 -21.346 1.00 98.02 125 ARG B CA 1
ATOM 1627 C C . ARG B 2 45 ? -36.516 -26.968 -22.592 1.00 97.91 125 ARG B C 1
ATOM 1628 O O . ARG B 2 45 ? -36.255 -26.155 -23.487 1.00 98.41 125 ARG B O 1
ATOM 1636 N N . ARG B 2 46 ? -36.164 -28.254 -22.675 1.00 99.71 126 ARG B N 1
ATOM 1637 C CA . ARG B 2 46 ? -35.439 -28.745 -23.841 1.00 100.14 126 ARG B CA 1
ATOM 1638 C C . ARG B 2 46 ? -36.340 -28.848 -25.064 1.00 99.91 126 ARG B C 1
ATOM 1639 O O . ARG B 2 46 ? -35.859 -28.717 -26.195 1.00 100.58 126 ARG B O 1
ATOM 1647 N N . GLN B 2 47 ? -37.641 -29.076 -24.869 1.00 107.49 127 GLN B N 1
ATOM 1648 C CA . GLN B 2 47 ? -38.552 -29.125 -26.005 1.00 112.32 127 GLN B CA 1
ATOM 1649 C C . GLN B 2 47 ? -39.014 -27.741 -26.442 1.00 108.30 127 GLN B C 1
ATOM 1650 O O . GLN B 2 47 ? -39.465 -27.586 -27.582 1.00 111.77 127 GLN B O 1
ATOM 1656 N N . ARG B 2 48 ? -38.919 -26.737 -25.566 1.00 102.78 128 ARG B N 1
ATOM 1657 C CA . ARG B 2 48 ? -39.198 -25.368 -25.987 1.00 99.04 128 ARG B CA 1
ATOM 1658 C C . ARG B 2 48 ? -38.007 -24.765 -26.718 1.00 96.30 128 ARG B C 1
ATOM 1659 O O . ARG B 2 48 ? -38.182 -24.044 -27.707 1.00 102.10 128 ARG B O 1
ATOM 1667 N N . THR B 2 49 ? -36.791 -25.049 -26.246 1.00 89.72 129 THR B N 1
ATOM 1668 C CA . THR B 2 49 ? -35.598 -24.557 -26.926 1.00 89.25 129 THR B CA 1
ATOM 1669 C C . THR B 2 49 ? -35.396 -25.250 -28.268 1.00 95.33 129 THR B C 1
ATOM 1670 O O . THR B 2 49 ? -34.831 -24.655 -29.193 1.00 102.69 129 THR B O 1
ATOM 1674 N N . LYS B 2 50 ? -35.857 -26.497 -28.395 1.00 101.23 130 LYS B N 1
ATOM 1675 C CA . LYS B 2 50 ? -35.726 -27.209 -29.662 1.00 99.24 130 LYS B CA 1
ATOM 1676 C C . LYS B 2 50 ? -36.523 -26.523 -30.763 1.00 100.64 130 LYS B C 1
ATOM 1677 O O . LYS B 2 50 ? -36.071 -26.445 -31.912 1.00 105.46 130 LYS B O 1
ATOM 1679 N N . GLN B 2 51 ? -37.711 -26.014 -30.432 1.00 99.86 131 GLN B N 1
ATOM 1680 C CA . GLN B 2 51 ? -38.535 -25.322 -31.415 1.00 104.00 131 GLN B CA 1
ATOM 1681 C C . GLN B 2 51 ? -38.051 -23.905 -31.694 1.00 103.47 131 GLN B C 1
ATOM 1682 O O . GLN B 2 51 ? -38.414 -23.335 -32.728 1.00 103.78 131 GLN B O 1
ATOM 1688 N N . VAL B 2 52 ? -37.246 -23.326 -30.802 1.00 101.62 132 VAL B N 1
ATOM 1689 C CA . VAL B 2 52 ? -36.692 -22.000 -31.056 1.00 100.47 132 VAL B CA 1
ATOM 1690 C C . VAL B 2 52 ? -35.508 -22.087 -32.011 1.00 105.39 132 VAL B C 1
ATOM 1691 O O . VAL B 2 52 ? -35.368 -21.261 -32.920 1.00 111.36 132 VAL B O 1
ATOM 1695 N N . LEU B 2 53 ? -34.638 -23.084 -31.823 1.00 103.28 133 LEU B N 1
ATOM 1696 C CA . LEU B 2 53 ? -33.541 -23.285 -32.765 1.00 108.71 133 LEU B CA 1
ATOM 1697 C C . LEU B 2 53 ? -34.066 -23.648 -34.147 1.00 117.98 133 LEU B C 1
ATOM 1698 O O . LEU B 2 53 ? -33.597 -23.110 -35.157 1.00 122.86 133 LEU B O 1
ATOM 1703 N N . GLU B 2 54 ? -35.045 -24.556 -34.212 1.00 128.84 134 GLU B N 1
ATOM 1704 C CA . GLU B 2 54 ? -35.622 -24.933 -35.498 1.00 130.98 134 GLU B CA 1
ATOM 1705 C C . GLU B 2 54 ? -36.303 -23.751 -36.174 1.00 134.96 134 GLU B C 1
ATOM 1706 O O . GLU B 2 54 ? -36.371 -23.695 -37.408 1.00 141.31 134 GLU B O 1
ATOM 1708 N N . TYR B 2 55 ? -36.813 -22.801 -35.390 1.00 129.90 135 TYR B N 1
ATOM 1709 C CA . TYR B 2 55 ? -37.391 -21.594 -35.967 1.00 126.79 135 TYR B CA 1
ATOM 1710 C C . TYR B 2 55 ? -36.317 -20.589 -36.361 1.00 127.67 135 TYR B C 1
ATOM 1711 O O . TYR B 2 55 ? -36.496 -19.844 -37.330 1.00 123.14 135 TYR B O 1
ATOM 1720 N N . LEU B 2 56 ? -35.203 -20.555 -35.626 1.00 134.95 136 LEU B N 1
ATOM 1721 C CA . LEU B 2 56 ? -34.094 -19.686 -36.000 1.00 139.63 136 LEU B CA 1
ATOM 1722 C C . LEU B 2 56 ? -33.396 -20.182 -37.260 1.00 147.76 136 LEU B C 1
ATOM 1723 O O . LEU B 2 56 ? -32.903 -19.372 -38.053 1.00 150.19 136 LEU B O 1
ATOM 1728 N N . GLN B 2 57 ? -33.348 -21.501 -37.464 1.00 155.66 137 GLN B N 1
ATOM 1729 C CA . GLN B 2 57 ? -32.683 -22.048 -38.642 1.00 165.66 137 GLN B CA 1
ATOM 1730 C C . GLN B 2 57 ? -33.560 -21.941 -39.883 1.00 172.43 137 GLN B C 1
ATOM 1731 O O . GLN B 2 57 ? -33.064 -21.623 -40.969 1.00 178.73 137 GLN B O 1
ATOM 1737 N N . GLN B 2 58 ? -34.862 -22.199 -39.745 1.00 163.56 138 GLN B N 1
ATOM 1738 C CA . GLN B 2 58 ? -35.761 -22.094 -40.887 1.00 159.95 138 GLN B CA 1
ATOM 1739 C C . GLN B 2 58 ? -35.980 -20.655 -41.334 1.00 154.26 138 GLN B C 1
ATOM 1740 O O . GLN B 2 58 ? -36.488 -20.439 -42.440 1.00 161.49 138 GLN B O 1
ATOM 1746 N N . GLN B 2 59 ? -35.619 -19.673 -40.510 1.00 166.98 139 GLN B N 1
ATOM 1747 C CA . GLN B 2 59 ? -35.630 -18.272 -40.910 1.00 156.64 139 GLN B CA 1
ATOM 1748 C C . GLN B 2 59 ? -34.228 -17.712 -41.104 1.00 151.10 139 GLN B C 1
ATOM 1749 O O . GLN B 2 59 ? -34.084 -16.508 -41.350 1.00 149.94 139 GLN B O 1
ATOM 1755 N N . SER B 2 60 ? -33.195 -18.550 -41.002 1.00 150.44 140 SER B N 1
ATOM 1756 C CA . SER B 2 60 ? -31.830 -18.064 -41.171 1.00 151.36 140 SER B CA 1
ATOM 1757 C C . SER B 2 60 ? -31.558 -17.678 -42.623 1.00 157.31 140 SER B C 1
ATOM 1758 O O . SER B 2 60 ? -30.998 -16.613 -42.901 1.00 158.45 140 SER B O 1
ATOM 1761 N N . GLN B 2 61 ? -31.978 -18.523 -43.567 1.00 161.32 141 GLN B N 1
ATOM 1762 C CA . GLN B 2 61 ? -31.646 -18.388 -44.983 1.00 158.57 141 GLN B CA 1
ATOM 1763 C C . GLN B 2 61 ? -32.882 -18.128 -45.847 1.00 162.03 141 GLN B C 1
ATOM 1764 O O . GLN B 2 61 ? -32.914 -18.492 -47.023 1.00 161.70 141 GLN B O 1
ATOM 1766 N N . LEU B 2 62 ? -33.911 -17.512 -45.275 1.00 163.69 142 LEU B N 1
ATOM 1767 C CA . LEU B 2 62 ? -34.848 -16.740 -46.071 1.00 162.36 142 LEU B CA 1
ATOM 1768 C C . LEU B 2 62 ? -34.155 -15.424 -46.391 1.00 164.32 142 LEU B C 1
ATOM 1769 O O . LEU B 2 62 ? -33.031 -15.188 -45.939 1.00 165.86 142 LEU B O 1
ATOM 1774 N N . PRO B 2 63 ? -34.768 -14.551 -47.205 1.00 162.12 143 PRO B N 1
ATOM 1775 C CA . PRO B 2 63 ? -34.223 -13.189 -47.327 1.00 168.53 143 PRO B CA 1
ATOM 1776 C C . PRO B 2 63 ? -34.114 -12.483 -45.983 1.00 180.71 143 PRO B C 1
ATOM 1777 O O . PRO B 2 63 ? -34.514 -13.027 -44.948 1.00 186.69 143 PRO B O 1
ATOM 1781 N N . ASN B 2 64 ? -33.560 -11.267 -46.009 1.00 191.98 144 ASN B N 1
ATOM 1782 C CA . ASN B 2 64 ? -33.241 -10.449 -44.839 1.00 191.24 144 ASN B CA 1
ATOM 1783 C C . ASN B 2 64 ? -31.966 -10.949 -44.170 1.00 186.68 144 ASN B C 1
ATOM 1784 O O . ASN B 2 64 ? -31.115 -10.138 -43.787 1.00 189.47 144 ASN B O 1
ATOM 1789 N N . SER B 2 65 ? -31.827 -12.273 -44.031 1.00 177.13 145 SER B N 1
ATOM 1790 C CA . SER B 2 65 ? -30.647 -12.904 -43.439 1.00 168.66 145 SER B CA 1
ATOM 1791 C C . SER B 2 65 ? -30.216 -12.190 -42.163 1.00 165.28 145 SER B C 1
ATOM 1792 O O . SER B 2 65 ? -29.019 -12.028 -41.906 1.00 168.92 145 SER B O 1
ATOM 1794 N N . ASP B 2 66 ? -31.190 -11.765 -41.360 1.00 157.47 146 ASP B N 1
ATOM 1795 C CA . ASP B 2 66 ? -30.967 -10.852 -40.241 1.00 150.52 146 ASP B CA 1
ATOM 1796 C C . ASP B 2 66 ? -30.095 -11.500 -39.170 1.00 150.25 146 ASP B C 1
ATOM 1797 O O . ASP B 2 66 ? -30.567 -11.936 -38.117 1.00 153.45 146 ASP B O 1
ATOM 1802 N N . GLN B 2 67 ? -28.785 -11.521 -39.437 1.00 146.58 147 GLN B N 1
ATOM 1803 C CA . GLN B 2 67 ? -27.812 -12.095 -38.514 1.00 143.05 147 GLN B CA 1
ATOM 1804 C C . GLN B 2 67 ? -27.835 -11.435 -37.141 1.00 149.53 147 GLN B C 1
ATOM 1805 O O . GLN B 2 67 ? -27.281 -12.002 -36.192 1.00 150.34 147 GLN B O 1
ATOM 1807 N N . ILE B 2 68 ? -28.459 -10.269 -37.008 1.00 151.21 148 ILE B N 1
ATOM 1808 C CA . ILE B 2 68 ? -28.632 -9.612 -35.715 1.00 158.25 148 ILE B CA 1
ATOM 1809 C C . ILE B 2 68 ? -30.017 -9.877 -35.141 1.00 161.49 148 ILE B C 1
ATOM 1810 O O . ILE B 2 68 ? -30.156 -10.214 -33.966 1.00 173.11 148 ILE B O 1
ATOM 1815 N N . LYS B 2 69 ? -31.055 -9.735 -35.971 1.00 110.43 149 LYS B N 1
ATOM 1816 C CA . LYS B 2 69 ? -32.422 -9.945 -35.504 1.00 116.92 149 LYS B CA 1
ATOM 1817 C C . LYS B 2 69 ? -32.655 -11.388 -35.077 1.00 127.57 149 LYS B C 1
ATOM 1818 O O . LYS B 2 69 ? -33.422 -11.641 -34.142 1.00 130.42 149 LYS B O 1
ATOM 1824 N N . LEU B 2 70 ? -32.008 -12.347 -35.744 1.00 130.86 150 LEU B N 1
ATOM 1825 C CA . LEU B 2 70 ? -32.039 -13.721 -35.256 1.00 129.42 150 LEU B CA 1
ATOM 1826 C C . LEU B 2 70 ? -31.135 -13.906 -34.044 1.00 132.10 150 LEU B C 1
ATOM 1827 O O . LEU B 2 70 ? -31.433 -14.733 -33.174 1.00 132.06 150 LEU B O 1
ATOM 1832 N N . ASN B 2 71 ? -30.039 -13.148 -33.969 1.00 139.61 151 ASN B N 1
ATOM 1833 C CA . ASN B 2 71 ? -29.184 -13.156 -32.789 1.00 143.7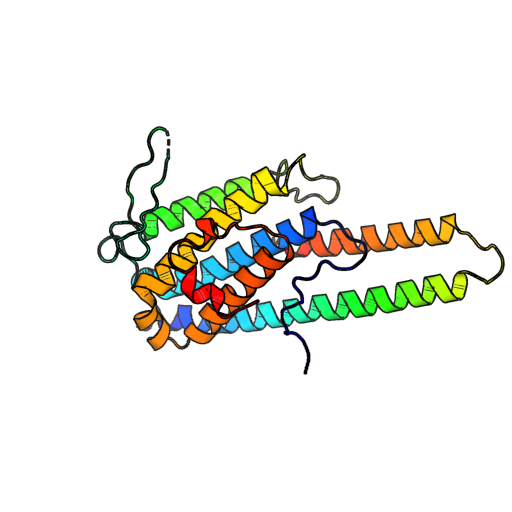4 151 ASN B CA 1
ATOM 1834 C C . ASN B 2 71 ? -29.798 -12.388 -31.626 1.00 145.32 151 ASN B C 1
ATOM 1835 O O . ASN B 2 71 ? -29.471 -12.672 -30.469 1.00 147.67 151 ASN B O 1
ATOM 1840 N N . GLU B 2 72 ? -30.675 -11.427 -31.908 1.00 140.66 152 GLU B N 1
ATOM 1841 C CA . GLU B 2 72 ? -31.373 -10.677 -30.871 1.00 133.10 152 GLU B CA 1
ATOM 1842 C C . GLU B 2 72 ? -32.614 -11.409 -30.374 1.00 122.43 152 GLU B C 1
ATOM 1843 O O . GLU B 2 72 ? -32.851 -11.472 -29.162 1.00 123.94 152 GLU B O 1
ATOM 1849 N N . GLU B 2 73 ? -33.411 -11.969 -31.288 1.00 111.18 153 GLU B N 1
ATOM 1850 C CA . GLU B 2 73 ? -34.543 -12.794 -30.881 1.00 106.08 153 GLU B CA 1
ATOM 1851 C C . GLU B 2 73 ? -34.094 -14.047 -30.145 1.00 97.82 153 GLU B C 1
ATOM 1852 O O . GLU B 2 73 ? -34.870 -14.607 -29.364 1.00 94.72 153 GLU B O 1
ATOM 1854 N N . TRP B 2 74 ? -32.862 -14.501 -30.383 1.00 100.38 154 TRP B N 1
ATOM 1855 C CA . TRP B 2 74 ? -32.313 -15.599 -29.596 1.00 96.89 154 TRP B CA 1
ATOM 1856 C C . TRP B 2 74 ? -32.009 -15.152 -28.173 1.00 99.83 154 TRP B C 1
ATOM 1857 O O . TRP B 2 74 ? -32.322 -15.865 -27.213 1.00 104.68 154 TRP B O 1
ATOM 1868 N N . SER B 2 75 ? -31.410 -13.968 -28.017 1.00 97.02 155 SER B N 1
ATOM 1869 C CA . SER B 2 75 ? -31.168 -13.434 -26.682 1.00 89.67 155 SER B CA 1
ATOM 1870 C C . SER B 2 75 ? -32.476 -13.120 -25.969 1.00 87.13 155 SER B C 1
ATOM 1871 O O . SER B 2 75 ? -32.599 -13.339 -24.758 1.00 89.92 155 SER B O 1
ATOM 1874 N N . SER B 2 76 ? -33.467 -12.608 -26.705 1.00 83.54 156 SER B N 1
ATOM 1875 C CA . SER B 2 76 ? -34.762 -12.304 -26.104 1.00 82.70 156 SER B CA 1
ATOM 1876 C C . SER B 2 76 ? -35.419 -13.558 -25.544 1.00 82.24 156 SER B C 1
ATOM 1877 O O . SER B 2 76 ? -36.095 -13.505 -24.510 1.00 83.49 156 SER B O 1
ATOM 1880 N N . TYR B 2 77 ? -35.236 -14.698 -26.215 1.00 84.97 157 TYR B N 1
ATOM 1881 C CA . TYR B 2 77 ? -35.792 -15.947 -25.707 1.00 85.04 157 TYR B CA 1
ATOM 1882 C C . TYR B 2 77 ? -35.012 -16.451 -24.500 1.00 91.00 157 TYR B C 1
ATOM 1883 O O . TYR B 2 77 ? -35.603 -16.971 -23.546 1.00 92.53 157 TYR B O 1
ATOM 1892 N N . LEU B 2 78 ? -33.684 -16.309 -24.523 1.00 96.84 158 LEU B N 1
ATOM 1893 C CA . LEU B 2 78 ? -32.875 -16.770 -23.399 1.00 102.19 158 LEU B CA 1
ATOM 1894 C C . LEU B 2 78 ? -33.154 -15.952 -22.144 1.00 107.11 158 LEU B C 1
ATOM 1895 O O . LEU B 2 78 ? -33.251 -16.509 -21.045 1.00 108.12 158 LEU B O 1
ATOM 1900 N N . GLN B 2 79 ? -33.285 -14.631 -22.287 1.00 106.96 159 GLN B N 1
ATOM 1901 C CA . GLN B 2 79 ? -33.669 -13.802 -21.150 1.00 104.03 159 GLN B CA 1
ATOM 1902 C C . GLN B 2 79 ? -35.071 -14.153 -20.669 1.00 104.21 159 GLN B C 1
ATOM 1903 O O . GLN B 2 79 ? -35.339 -14.167 -19.462 1.00 108.58 159 GLN B O 1
ATOM 1909 N N . ARG B 2 80 ? -35.979 -14.444 -21.604 1.00 97.66 160 ARG B N 1
ATOM 1910 C CA . ARG B 2 80 ? -37.341 -14.810 -21.231 1.00 95.76 160 ARG B CA 1
ATOM 1911 C C . ARG B 2 80 ? -37.390 -16.182 -20.570 1.00 91.40 160 ARG B C 1
ATOM 1912 O O . ARG B 2 80 ? -38.258 -16.431 -19.726 1.00 88.34 160 ARG B O 1
ATOM 1920 N N . GLU B 2 81 ? -36.477 -17.082 -20.941 1.00 92.03 161 GLU B N 1
ATOM 1921 C CA . GLU B 2 81 ? -36.335 -18.350 -20.236 1.00 90.72 161 GLU B CA 1
ATOM 1922 C C . GLU B 2 81 ? -35.485 -18.223 -18.981 1.00 89.25 161 GLU B C 1
ATOM 1923 O O . GLU B 2 81 ? -35.578 -19.078 -18.094 1.00 88.22 161 GLU B O 1
ATOM 1929 N N . HIS B 2 82 ? -34.663 -17.175 -18.889 1.00 90.76 162 HIS B N 1
ATOM 1930 C CA . HIS B 2 82 ? -33.836 -16.976 -17.703 1.00 93.37 162 HIS B CA 1
ATOM 1931 C C . HIS B 2 82 ? -34.684 -16.595 -16.496 1.00 90.32 162 HIS B C 1
ATOM 1932 O O . HIS B 2 82 ? -34.476 -17.117 -15.394 1.00 88.97 162 HIS B O 1
ATOM 1939 N N . GLN B 2 83 ? -35.641 -15.683 -16.684 1.00 91.19 163 GLN B N 1
ATOM 1940 C CA . GLN B 2 83 ? -36.504 -15.276 -15.580 1.00 93.35 163 GLN B CA 1
ATOM 1941 C C . GLN B 2 83 ? -37.399 -16.416 -15.114 1.00 83.14 163 GLN B C 1
ATOM 1942 O O . GLN B 2 83 ? -37.834 -16.426 -13.957 1.00 76.60 163 GLN B O 1
ATOM 1948 N N . VAL B 2 84 ? -37.689 -17.376 -15.994 1.00 83.28 164 VAL B N 1
ATOM 1949 C CA . VAL B 2 84 ? -38.477 -18.536 -15.592 1.00 82.30 164 VAL B CA 1
ATOM 1950 C C . VAL B 2 84 ? -37.696 -19.396 -14.607 1.00 83.10 164 VAL B C 1
ATOM 1951 O O . VAL B 2 84 ? -38.246 -19.877 -13.610 1.00 83.40 164 VAL B O 1
ATOM 1955 N N . LEU B 2 85 ? -36.400 -19.595 -14.863 1.00 81.32 165 LEU B N 1
ATOM 1956 C CA . LEU B 2 85 ? -35.586 -20.409 -13.966 1.00 78.06 165 LEU B CA 1
ATOM 1957 C C . LEU B 2 85 ? -35.372 -19.727 -12.621 1.00 81.08 165 LEU B C 1
ATOM 1958 O O . LEU B 2 85 ? -35.268 -20.407 -11.594 1.00 86.39 165 LEU B O 1
ATOM 1963 N N . ARG B 2 86 ? -35.307 -18.393 -12.604 1.00 78.68 166 ARG B N 1
ATOM 1964 C CA . ARG B 2 86 ? -35.049 -17.684 -11.354 1.00 76.86 166 ARG B CA 1
ATOM 1965 C C . ARG B 2 86 ? -36.229 -17.795 -10.397 1.00 74.29 166 ARG B C 1
ATOM 1966 O O . ARG B 2 86 ? -36.040 -17.916 -9.181 1.00 79.26 166 ARG B O 1
ATOM 1974 N N . LYS B 2 87 ? -37.455 -17.766 -10.923 1.00 70.99 167 LYS B N 1
ATOM 1975 C CA . LYS B 2 87 ? -38.636 -17.859 -10.075 1.00 73.42 167 LYS B CA 1
ATOM 1976 C C . LYS B 2 87 ? -38.857 -19.257 -9.516 1.00 75.76 167 LYS B C 1
ATOM 1977 O O . LYS B 2 87 ? -39.706 -19.422 -8.633 1.00 76.32 167 LYS B O 1
ATOM 1983 N N . ARG B 2 88 ? -38.124 -20.262 -10.002 1.00 73.48 168 ARG B N 1
ATOM 1984 C CA . ARG B 2 88 ? -38.292 -21.617 -9.493 1.00 72.04 168 ARG B CA 1
ATOM 1985 C C . ARG B 2 88 ? -37.732 -21.783 -8.086 1.00 80.44 168 ARG B C 1
ATOM 1986 O O . ARG B 2 88 ? -38.101 -22.740 -7.397 1.00 88.71 168 ARG B O 1
ATOM 1994 N N . ARG B 2 89 ? -36.852 -20.882 -7.646 1.00 79.92 169 ARG B N 1
ATOM 1995 C CA . ARG B 2 89 ? -36.289 -20.935 -6.305 1.00 76.27 169 ARG B CA 1
ATOM 1996 C C . ARG B 2 89 ? -36.856 -19.879 -5.368 1.00 74.34 169 ARG B C 1
ATOM 1997 O O . ARG B 2 89 ? -36.588 -19.939 -4.163 1.00 77.07 169 ARG B O 1
ATOM 2005 N N . LEU B 2 90 ? -37.624 -18.923 -5.880 1.00 71.79 170 LEU B N 1
ATOM 2006 C CA . LEU B 2 90 ? -38.166 -17.836 -5.065 1.00 79.14 170 LEU B CA 1
ATOM 2007 C C . LEU B 2 90 ? -39.619 -18.121 -4.691 1.00 95.38 170 LEU B C 1
ATOM 2008 O O . LEU B 2 90 ? -40.547 -17.413 -5.082 1.00 104.48 170 LEU B O 1
ATOM 2013 N N . LYS B 2 91 ? -39.804 -19.182 -3.917 1.00 101.39 171 LYS B N 1
ATOM 2014 C CA . LYS B 2 91 ? -41.144 -19.570 -3.492 1.00 108.20 171 LYS B CA 1
ATOM 2015 C C . LYS B 2 91 ? -41.688 -18.551 -2.496 1.00 111.82 171 LYS B C 1
ATOM 2016 O O . LYS B 2 91 ? -40.977 -18.170 -1.557 1.00 113.99 171 LYS B O 1
ATOM 2018 N N . PRO B 2 92 ? -42.933 -18.078 -2.666 1.00 116.77 172 PRO B N 1
ATOM 2019 C CA . PRO B 2 92 ? -43.565 -17.102 -1.769 1.00 114.62 172 PRO B CA 1
ATOM 2020 C C . PRO B 2 92 ? -43.666 -17.601 -0.331 1.00 110.23 172 PRO B C 1
ATOM 2021 O O . PRO B 2 92 ? -43.377 -16.833 0.587 1.00 104.47 172 PRO B O 1
#